Protein AF-H1VED2-F1 (afdb_monomer)

Solvent-accessible surface area (backbone atoms only — not comparable to full-atom values): 12898 Å² total; per-residue (Å²): 128,73,77,64,91,60,70,94,58,54,71,74,55,50,49,36,40,40,37,34,39,69,54,84,55,75,73,36,66,71,82,55,69,69,58,51,49,54,50,57,73,45,39,66,56,35,43,47,77,72,23,60,68,44,76,41,71,51,69,56,74,54,68,11,40,43,42,44,34,52,49,60,45,92,84,45,52,86,64,75,45,48,34,66,54,51,62,39,75,73,43,82,48,78,43,80,73,56,75,33,29,23,40,39,38,42,37,24,51,28,17,32,49,92,86,58,67,52,13,47,30,19,41,41,36,35,30,45,40,70,33,89,77,72,49,84,87,39,68,82,60,64,64,42,42,32,44,39,37,30,13,61,27,54,78,92,44,48,40,53,43,88,76,45,76,78,49,73,66,55,52,49,53,52,53,51,48,54,49,44,68,74,75,48,84,86,80,74,85,78,88,72,92,65,91,57,57,62,66,73,89,63,76,86,70,74,83,81,78,83,86,86,83,89,84,84,88,135

Structure (mmCIF, N/CA/C/O backbone):
data_AF-H1VED2-F1
#
_entry.id   AF-H1VED2-F1
#
loop_
_atom_site.group_PDB
_atom_site.id
_atom_site.type_symbol
_atom_site.label_atom_id
_atom_site.label_alt_id
_atom_site.label_comp_id
_atom_site.label_asym_id
_atom_site.label_entity_id
_atom_site.label_seq_id
_atom_site.pdbx_PDB_ins_code
_atom_site.Cartn_x
_atom_site.Cartn_y
_atom_site.Cartn_z
_atom_site.occupancy
_atom_site.B_iso_or_equiv
_atom_site.auth_seq_id
_atom_site.auth_comp_id
_atom_site.auth_asym_id
_atom_site.auth_atom_id
_atom_site.pdbx_PDB_model_num
ATOM 1 N N . MET A 1 1 ? 1.933 -3.136 -27.650 1.00 40.78 1 MET A N 1
ATOM 2 C CA . MET A 1 1 ? 2.027 -2.409 -26.36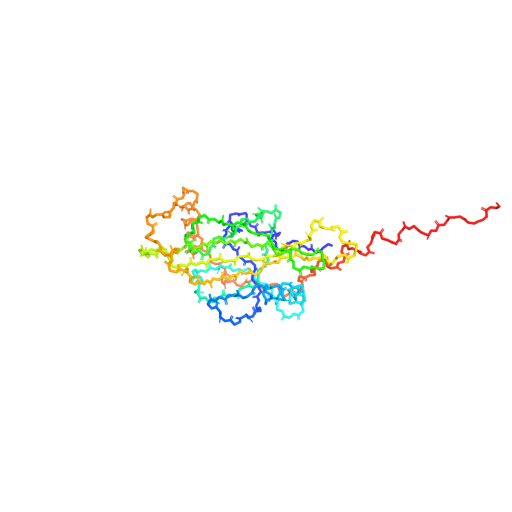4 1.00 40.78 1 MET A CA 1
ATOM 3 C C . MET A 1 1 ? 1.669 -3.413 -25.282 1.00 40.78 1 MET A C 1
ATOM 5 O O . MET A 1 1 ? 0.832 -4.256 -25.572 1.00 40.78 1 MET A O 1
ATOM 9 N N . ALA A 1 2 ? 2.351 -3.436 -24.134 1.00 56.34 2 ALA A N 1
ATOM 10 C CA . ALA A 1 2 ? 1.895 -4.292 -23.037 1.00 56.34 2 ALA A CA 1
ATOM 11 C C . ALA A 1 2 ? 0.526 -3.765 -22.588 1.00 56.34 2 ALA A C 1
ATOM 13 O O . ALA A 1 2 ? 0.389 -2.555 -22.408 1.00 56.34 2 ALA A O 1
ATOM 14 N N . GLN A 1 3 ? -0.473 -4.642 -22.539 1.00 69.62 3 GLN A N 1
ATOM 15 C CA . GLN A 1 3 ? -1.825 -4.302 -22.102 1.00 69.62 3 GLN A CA 1
ATOM 16 C C . GLN A 1 3 ? -1.782 -3.918 -20.619 1.00 69.62 3 GLN A C 1
ATOM 18 O O . GLN A 1 3 ? -1.007 -4.514 -19.864 1.00 69.62 3 GLN A O 1
ATOM 23 N N . ASP A 1 4 ? -2.542 -2.899 -20.221 1.00 80.50 4 ASP A N 1
ATOM 24 C CA . ASP A 1 4 ? -2.611 -2.500 -18.819 1.00 80.50 4 ASP A CA 1
ATOM 25 C C . ASP A 1 4 ? -3.361 -3.614 -18.063 1.00 80.50 4 ASP A C 1
ATOM 27 O O . ASP A 1 4 ? -4.464 -3.980 -18.469 1.00 80.50 4 ASP A O 1
ATOM 31 N N . PRO A 1 5 ? -2.794 -4.213 -16.998 1.00 82.94 5 PRO A N 1
ATOM 32 C CA . PRO A 1 5 ? -3.447 -5.308 -16.278 1.00 82.94 5 PRO A CA 1
ATOM 33 C C . PRO A 1 5 ? -4.813 -4.964 -15.670 1.00 82.94 5 PRO A C 1
ATOM 35 O O . PRO A 1 5 ? -5.532 -5.874 -15.256 1.00 82.94 5 PRO A O 1
ATOM 38 N N . SER A 1 6 ? -5.145 -3.674 -15.563 1.00 86.25 6 SER A N 1
ATOM 39 C CA . SER A 1 6 ? -6.450 -3.192 -15.110 1.00 86.25 6 SER A CA 1
ATOM 40 C C . SER A 1 6 ? -7.464 -2.997 -16.242 1.00 86.25 6 SER A C 1
ATOM 42 O O . SER A 1 6 ? -8.626 -2.685 -15.965 1.00 86.25 6 SER A O 1
ATOM 44 N N . ASP A 1 7 ? -7.061 -3.181 -17.504 1.00 85.31 7 ASP A N 1
ATOM 45 C CA . ASP A 1 7 ? -7.963 -3.126 -18.654 1.00 85.31 7 ASP A CA 1
ATOM 46 C C . ASP A 1 7 ? -9.050 -4.203 -18.507 1.00 85.31 7 ASP A C 1
ATOM 48 O O . ASP A 1 7 ? -8.762 -5.389 -18.354 1.00 85.31 7 ASP A O 1
ATOM 52 N N . GLY A 1 8 ? -10.318 -3.789 -18.561 1.00 81.62 8 GLY A N 1
ATOM 53 C CA . GLY A 1 8 ? -11.470 -4.686 -18.413 1.00 81.62 8 GLY A CA 1
ATOM 54 C C . GLY A 1 8 ? -11.927 -4.934 -16.972 1.00 81.62 8 GLY A C 1
ATOM 55 O O . GLY A 1 8 ? -12.905 -5.650 -16.776 1.00 81.62 8 GLY A O 1
ATOM 56 N N . ILE A 1 9 ? -11.275 -4.330 -15.972 1.00 84.56 9 ILE A N 1
ATOM 57 C CA . ILE A 1 9 ? -11.746 -4.363 -14.582 1.00 84.56 9 ILE A CA 1
ATOM 58 C C . ILE A 1 9 ? -12.582 -3.120 -14.298 1.00 84.56 9 ILE A C 1
ATOM 60 O O . ILE A 1 9 ? -12.160 -1.992 -14.580 1.00 84.56 9 ILE A O 1
ATOM 64 N N . ASP A 1 10 ? -13.762 -3.330 -13.725 1.00 87.06 10 ASP A N 1
ATOM 65 C CA . ASP A 1 10 ? -14.639 -2.246 -13.300 1.00 87.06 10 ASP A CA 1
ATOM 66 C C . ASP A 1 10 ? -13.961 -1.334 -12.255 1.00 87.06 10 ASP A C 1
ATOM 68 O O . ASP A 1 10 ? -13.139 -1.782 -11.451 1.00 87.06 10 ASP A O 1
ATOM 72 N N . GLN A 1 11 ? -14.261 -0.033 -12.294 1.00 87.12 11 GLN A N 1
ATOM 73 C CA . GLN A 1 11 ? -13.638 0.946 -11.399 1.00 87.12 11 GLN A CA 1
ATOM 74 C C . GLN A 1 11 ? -13.995 0.705 -9.928 1.00 87.12 11 GLN A C 1
ATOM 76 O O . GLN A 1 11 ? -13.130 0.871 -9.069 1.00 87.12 11 GLN A O 1
ATOM 81 N N . GLU A 1 12 ? -15.231 0.304 -9.638 1.00 87.50 12 GLU A N 1
ATOM 82 C CA . GLU A 1 12 ? -15.675 -0.025 -8.286 1.00 87.50 12 GLU A CA 1
ATOM 83 C C . GLU A 1 12 ? -14.886 -1.227 -7.768 1.00 87.50 12 GLU A C 1
ATOM 85 O O . GLU A 1 12 ? -14.286 -1.170 -6.697 1.00 87.50 12 GLU A O 1
ATOM 90 N N . LEU A 1 13 ? -14.749 -2.271 -8.590 1.00 88.25 13 LEU A N 1
ATOM 91 C CA . LEU A 1 13 ? -13.965 -3.453 -8.242 1.00 88.25 13 LEU A CA 1
ATOM 92 C C . LEU A 1 13 ? -12.480 -3.128 -8.000 1.00 88.25 13 LEU A C 1
ATOM 94 O O . LEU A 1 13 ? -11.880 -3.674 -7.071 1.00 88.25 13 LEU A O 1
ATOM 98 N N . LEU A 1 14 ? -11.885 -2.222 -8.783 1.00 90.75 14 LEU A N 1
ATOM 99 C CA . LEU A 1 14 ? -10.493 -1.792 -8.595 1.00 90.75 14 LEU A CA 1
ATOM 100 C C . LEU A 1 14 ? -10.234 -1.098 -7.257 1.00 90.75 14 LEU A C 1
ATOM 102 O O . LEU A 1 14 ? -9.110 -1.160 -6.764 1.00 90.75 14 LEU A O 1
ATOM 106 N N . ASN A 1 15 ? -11.242 -0.479 -6.642 1.00 93.00 15 ASN A N 1
ATOM 107 C CA . ASN A 1 15 ? -11.098 0.100 -5.304 1.00 93.00 15 ASN A CA 1
ATOM 108 C C . ASN A 1 15 ? -10.994 -0.973 -4.206 1.00 93.00 15 ASN A C 1
ATOM 110 O O . ASN A 1 15 ? -10.716 -0.650 -3.049 1.00 93.00 15 ASN A O 1
ATOM 114 N N . HIS A 1 16 ? -11.189 -2.251 -4.542 1.00 92.88 16 HIS A N 1
ATOM 115 C CA . HIS A 1 16 ? -11.166 -3.359 -3.587 1.00 92.88 16 HIS A CA 1
ATOM 116 C C . HIS A 1 16 ? -10.209 -4.493 -3.978 1.00 92.88 16 HIS A C 1
ATOM 118 O O . HIS A 1 16 ? -9.716 -5.192 -3.093 1.00 92.88 16 HIS A O 1
ATOM 124 N N . ALA A 1 17 ? -9.922 -4.676 -5.268 1.00 91.75 17 ALA A N 1
ATOM 125 C CA . ALA A 1 17 ? -9.039 -5.718 -5.774 1.00 91.75 17 ALA A CA 1
ATOM 126 C C . ALA A 1 17 ? -7.573 -5.261 -5.854 1.00 91.75 17 ALA A C 1
ATOM 128 O O . ALA A 1 17 ? -7.260 -4.120 -6.182 1.00 91.75 17 ALA A O 1
ATOM 129 N N . HIS A 1 18 ? -6.665 -6.200 -5.609 1.00 93.06 18 HIS A N 1
ATOM 130 C CA . HIS A 1 18 ? -5.219 -6.000 -5.608 1.00 93.06 18 HIS A CA 1
ATOM 131 C C . HIS A 1 18 ? -4.574 -6.942 -6.613 1.00 93.06 18 HIS A C 1
ATOM 133 O O . HIS A 1 18 ? -4.883 -8.131 -6.609 1.00 93.06 18 HIS A O 1
ATOM 139 N N . LEU A 1 19 ? -3.651 -6.444 -7.435 1.00 93.75 19 LEU A N 1
ATOM 140 C CA . LEU A 1 19 ? -2.832 -7.288 -8.302 1.00 93.75 19 LEU A CA 1
ATOM 141 C C . LEU A 1 19 ? -1.542 -7.654 -7.564 1.00 93.75 19 LEU A C 1
ATOM 143 O O . LEU A 1 19 ? -0.655 -6.813 -7.405 1.00 93.75 19 LEU A O 1
ATOM 147 N N . ILE A 1 20 ? -1.440 -8.898 -7.097 1.00 94.06 20 ILE A N 1
ATOM 148 C CA . ILE A 1 20 ? -0.379 -9.357 -6.188 1.00 94.06 20 ILE A CA 1
ATOM 149 C C . ILE A 1 20 ? 0.479 -10.419 -6.864 1.00 94.06 20 ILE A C 1
ATOM 151 O O . ILE A 1 20 ? -0.033 -11.297 -7.554 1.00 94.06 20 ILE A O 1
ATOM 155 N N . SER A 1 21 ? 1.792 -10.349 -6.655 1.00 94.12 21 SER A N 1
ATOM 156 C CA . SER A 1 21 ? 2.729 -11.381 -7.087 1.00 94.12 21 SER A CA 1
ATOM 157 C C . SER A 1 21 ? 2.622 -12.637 -6.221 1.00 94.12 21 SER A C 1
ATOM 159 O O . SER A 1 21 ? 2.550 -12.554 -4.999 1.00 94.12 21 SER A O 1
ATOM 161 N N . ALA A 1 22 ? 2.758 -13.812 -6.833 1.00 91.12 22 ALA A N 1
ATOM 162 C CA . ALA A 1 22 ? 2.970 -15.074 -6.124 1.00 91.12 22 ALA A CA 1
ATOM 163 C C . ALA A 1 22 ? 4.346 -15.165 -5.423 1.00 91.12 22 ALA A C 1
ATOM 165 O O . ALA A 1 22 ? 4.659 -16.181 -4.806 1.00 91.12 22 ALA A O 1
ATOM 166 N N . ASN A 1 23 ? 5.204 -14.143 -5.537 1.00 93.00 23 ASN A N 1
ATOM 167 C CA . ASN A 1 23 ? 6.492 -14.119 -4.858 1.00 93.00 23 ASN A CA 1
ATOM 168 C C . ASN A 1 23 ? 6.299 -13.969 -3.347 1.00 93.00 23 ASN A C 1
ATOM 170 O O . ASN A 1 23 ? 5.806 -12.946 -2.875 1.00 93.00 23 ASN A O 1
ATOM 174 N N . HIS A 1 24 ? 6.777 -14.954 -2.594 1.00 91.38 24 HIS A N 1
ATOM 175 C CA . HIS A 1 24 ? 6.731 -14.929 -1.140 1.00 91.38 24 HIS A CA 1
ATOM 176 C C . HIS A 1 24 ? 7.952 -14.213 -0.562 1.00 91.38 24 HIS A C 1
ATOM 178 O O . HIS A 1 24 ? 9.098 -14.594 -0.807 1.00 91.38 24 HIS A O 1
ATOM 184 N N . TYR A 1 25 ? 7.690 -13.185 0.235 1.00 95.50 25 TYR A N 1
ATOM 185 C CA . TYR A 1 25 ? 8.667 -12.587 1.137 1.00 95.50 25 TYR A CA 1
ATOM 186 C C . TYR A 1 25 ? 8.482 -13.194 2.529 1.00 95.50 25 TYR A C 1
ATOM 188 O O . TYR A 1 25 ? 7.378 -13.602 2.885 1.00 95.50 25 TYR A O 1
ATOM 196 N N . ALA A 1 26 ? 9.564 -13.291 3.301 1.00 95.25 26 ALA A N 1
ATOM 197 C CA . ALA A 1 26 ? 9.474 -13.752 4.681 1.00 95.25 26 ALA A CA 1
ATOM 198 C C . ALA A 1 26 ? 8.694 -12.740 5.533 1.00 95.25 26 ALA A C 1
ATOM 200 O O . ALA A 1 26 ? 8.838 -11.533 5.328 1.00 95.25 26 ALA A O 1
ATOM 201 N N . ASP A 1 27 ? 7.922 -13.234 6.502 1.00 96.25 27 ASP A N 1
ATOM 202 C CA . ASP A 1 27 ? 7.207 -12.375 7.442 1.00 96.25 27 ASP A CA 1
ATOM 203 C C . ASP A 1 27 ? 8.215 -11.590 8.300 1.00 96.25 27 ASP A C 1
ATOM 205 O O . ASP A 1 27 ? 9.135 -12.153 8.901 1.00 96.25 27 ASP A O 1
ATOM 209 N N . GLN A 1 28 ? 8.056 -10.269 8.350 1.00 96.31 28 GLN A N 1
ATOM 210 C CA . GLN A 1 28 ? 8.943 -9.353 9.060 1.00 96.31 28 GLN A CA 1
ATOM 211 C C . GLN A 1 28 ? 8.132 -8.312 9.826 1.00 96.31 28 GLN A C 1
ATOM 213 O O . GLN A 1 28 ? 7.450 -7.487 9.226 1.00 96.31 28 GLN A O 1
ATOM 218 N N . ALA A 1 29 ? 8.249 -8.274 11.157 1.00 94.50 29 ALA A N 1
ATOM 219 C CA . ALA A 1 29 ? 7.561 -7.260 11.967 1.00 94.50 29 ALA A CA 1
ATOM 220 C C . ALA A 1 29 ? 7.950 -5.826 11.555 1.00 94.50 29 ALA A C 1
ATOM 222 O O . ALA A 1 29 ? 7.125 -4.915 11.553 1.00 94.50 29 ALA A O 1
ATOM 223 N N . ARG A 1 30 ? 9.213 -5.626 11.165 1.00 94.19 30 ARG A N 1
ATOM 224 C CA . ARG A 1 30 ? 9.732 -4.368 10.623 1.00 94.19 30 ARG A CA 1
ATOM 225 C C . ARG A 1 30 ? 10.604 -4.661 9.410 1.00 94.19 30 ARG A C 1
ATOM 227 O O . ARG A 1 30 ? 11.389 -5.605 9.440 1.00 94.19 30 ARG A O 1
ATOM 234 N N . VAL A 1 31 ? 10.480 -3.830 8.381 1.00 95.88 31 VAL A N 1
ATOM 235 C CA . VAL A 1 31 ? 11.279 -3.918 7.153 1.00 95.88 31 VAL A CA 1
ATOM 236 C C . VAL A 1 31 ? 12.369 -2.848 7.145 1.00 95.88 31 VAL A C 1
ATOM 238 O O . VAL A 1 31 ? 12.144 -1.721 7.587 1.00 95.88 31 VAL A O 1
ATOM 241 N N . ASP A 1 32 ? 13.546 -3.198 6.630 1.00 95.69 32 ASP A N 1
ATOM 242 C CA . ASP A 1 32 ? 14.650 -2.258 6.415 1.00 95.69 32 ASP A CA 1
ATOM 243 C C . ASP A 1 32 ? 14.547 -1.590 5.033 1.00 95.69 32 ASP A C 1
ATOM 245 O O . ASP A 1 32 ? 14.265 -2.247 4.028 1.00 95.69 32 ASP A O 1
ATOM 249 N N . LEU A 1 33 ? 14.815 -0.283 4.954 1.00 95.44 33 LEU A N 1
ATOM 250 C CA . LEU A 1 33 ? 14.654 0.477 3.709 1.00 95.44 33 LEU A CA 1
ATOM 251 C C . LEU A 1 33 ? 15.647 0.054 2.618 1.00 95.44 33 LEU A C 1
ATOM 253 O O . LEU A 1 33 ? 15.294 0.061 1.435 1.00 95.44 33 LEU A O 1
ATOM 257 N N . ASN A 1 34 ? 16.863 -0.369 2.981 1.00 95.06 34 ASN A N 1
ATOM 258 C CA . ASN A 1 34 ? 17.825 -0.871 1.999 1.00 95.06 34 ASN A CA 1
ATOM 259 C C . ASN A 1 34 ? 17.378 -2.231 1.455 1.00 95.06 34 ASN A C 1
ATOM 261 O O . ASN A 1 34 ? 17.511 -2.495 0.259 1.00 95.06 34 ASN A O 1
ATOM 265 N N . GLN A 1 35 ? 16.820 -3.091 2.312 1.00 96.38 35 GLN A N 1
ATOM 266 C CA . GLN A 1 35 ? 16.230 -4.363 1.895 1.00 96.38 35 GLN A CA 1
ATOM 267 C C . GLN A 1 35 ? 15.045 -4.151 0.943 1.00 96.38 35 GLN A C 1
ATOM 269 O O . GLN A 1 35 ? 15.020 -4.741 -0.139 1.00 96.38 35 GLN A O 1
ATOM 274 N N . VAL A 1 36 ? 14.119 -3.258 1.294 1.00 96.88 36 VAL A N 1
ATOM 275 C CA . VAL A 1 36 ? 12.978 -2.896 0.440 1.00 96.88 36 VAL A CA 1
ATOM 276 C C . VAL A 1 36 ? 13.440 -2.337 -0.906 1.00 96.88 36 VAL A C 1
ATOM 278 O O . VAL A 1 36 ? 12.930 -2.739 -1.952 1.00 96.88 36 VAL A O 1
ATOM 281 N N . THR A 1 37 ? 14.455 -1.472 -0.905 1.00 95.75 37 THR A N 1
ATOM 282 C CA . THR A 1 37 ? 15.046 -0.925 -2.135 1.00 95.75 37 THR A CA 1
ATOM 283 C C . THR A 1 37 ? 15.593 -2.038 -3.030 1.00 95.75 37 THR A C 1
ATOM 285 O O . THR A 1 37 ? 15.316 -2.059 -4.229 1.00 95.75 37 THR A O 1
ATOM 288 N N . LYS A 1 38 ? 16.308 -3.021 -2.464 1.00 95.00 38 LYS A N 1
ATOM 289 C CA . LYS A 1 38 ? 16.805 -4.189 -3.214 1.00 95.00 38 LYS A CA 1
ATOM 290 C C . LYS A 1 38 ? 15.663 -5.017 -3.808 1.00 95.00 38 LYS A C 1
ATOM 292 O O . LYS A 1 38 ? 15.761 -5.440 -4.959 1.00 95.00 38 LYS A O 1
ATOM 297 N N . TRP A 1 39 ? 14.582 -5.233 -3.058 1.00 96.31 39 TRP A N 1
ATOM 298 C CA . TRP A 1 39 ? 13.406 -5.943 -3.565 1.00 96.31 39 TRP A CA 1
ATOM 299 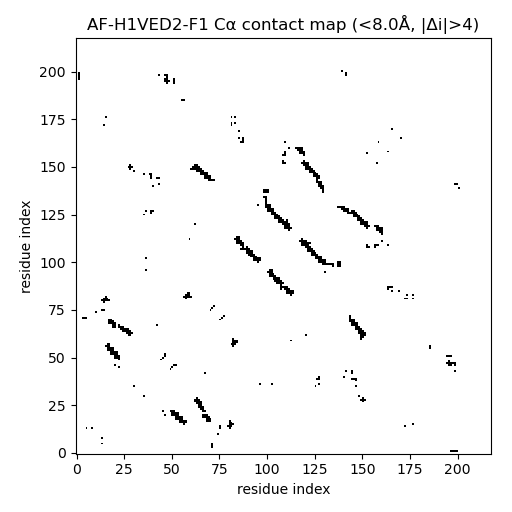C C . TRP A 1 39 ? 12.738 -5.207 -4.721 1.00 96.31 39 TRP A C 1
ATOM 301 O O . TRP A 1 39 ? 12.439 -5.839 -5.731 1.00 96.31 39 TRP A O 1
ATOM 311 N N . LEU A 1 40 ? 12.571 -3.887 -4.622 1.00 95.75 40 LEU A N 1
ATOM 312 C CA . LEU A 1 40 ? 11.994 -3.070 -5.692 1.00 95.75 40 LEU A CA 1
ATOM 313 C C . LEU A 1 40 ? 12.882 -3.028 -6.941 1.00 95.75 40 LEU A C 1
ATOM 315 O O . LEU A 1 40 ? 12.369 -3.124 -8.052 1.00 95.75 40 LEU A O 1
ATOM 319 N N . MET A 1 41 ? 14.207 -2.970 -6.784 1.00 93.12 41 MET A N 1
ATOM 320 C CA . MET A 1 41 ? 15.140 -3.069 -7.916 1.00 93.12 41 MET A CA 1
ATOM 321 C C . MET A 1 41 ? 15.036 -4.422 -8.638 1.00 93.12 41 MET A C 1
ATOM 323 O O . MET A 1 41 ? 15.174 -4.487 -9.858 1.00 93.12 41 MET A O 1
ATOM 327 N N . ALA A 1 42 ? 14.765 -5.503 -7.901 1.00 93.38 42 ALA A N 1
ATOM 328 C CA . ALA A 1 42 ? 14.565 -6.839 -8.462 1.00 93.38 42 ALA A CA 1
ATOM 329 C C . ALA A 1 42 ? 13.129 -7.092 -8.963 1.00 93.38 42 ALA A C 1
ATOM 331 O O . ALA A 1 42 ? 12.906 -8.039 -9.720 1.00 93.38 42 ALA A O 1
ATOM 332 N N . ALA A 1 43 ? 12.154 -6.269 -8.567 1.00 93.06 43 ALA A N 1
ATOM 333 C CA . ALA A 1 43 ? 10.734 -6.505 -8.813 1.00 93.06 43 ALA A CA 1
ATOM 334 C C . ALA A 1 43 ? 10.358 -6.639 -10.303 1.00 93.06 43 ALA A C 1
ATOM 336 O O . ALA A 1 43 ? 9.598 -7.557 -10.618 1.00 93.06 43 ALA A O 1
ATOM 337 N N . PRO A 1 44 ? 10.909 -5.847 -11.251 1.00 90.75 44 PRO A N 1
ATOM 338 C CA . PRO A 1 44 ? 10.635 -6.047 -12.676 1.00 90.75 44 PRO A CA 1
ATOM 339 C C . PRO A 1 44 ? 11.035 -7.441 -13.172 1.00 90.75 44 PRO A C 1
ATOM 341 O O . PRO A 1 44 ? 10.316 -8.060 -13.955 1.00 90.75 44 PRO A O 1
ATOM 344 N N . GLN A 1 45 ? 12.165 -7.958 -12.683 1.00 89.50 45 GLN A N 1
ATOM 345 C CA . GLN A 1 45 ? 12.639 -9.300 -13.013 1.00 89.50 45 GLN A CA 1
ATOM 346 C C . GLN A 1 45 ? 11.749 -10.372 -12.374 1.00 89.50 45 GLN A C 1
ATOM 348 O O . GLN A 1 45 ? 11.456 -11.387 -13.005 1.00 89.50 45 GLN A O 1
ATOM 353 N N . VAL A 1 46 ? 11.288 -10.140 -11.139 1.00 89.25 46 VAL A N 1
ATOM 354 C CA . VAL A 1 46 ? 10.341 -11.035 -10.458 1.00 89.25 46 VAL A CA 1
ATOM 355 C C . VAL A 1 46 ? 9.035 -11.136 -11.245 1.00 89.25 46 VAL A C 1
ATOM 357 O O . VAL A 1 46 ? 8.595 -12.247 -11.535 1.00 89.25 46 VAL A O 1
ATOM 360 N N . ALA A 1 47 ? 8.470 -9.995 -11.643 1.00 87.75 47 ALA A N 1
ATOM 361 C CA . ALA A 1 47 ? 7.206 -9.909 -12.370 1.00 87.75 47 ALA A CA 1
ATOM 362 C C . ALA A 1 47 ? 7.242 -10.553 -13.754 1.00 87.75 47 ALA A C 1
ATOM 364 O O . ALA A 1 47 ? 6.228 -11.058 -14.238 1.00 87.75 47 ALA A O 1
ATOM 365 N N . LYS A 1 48 ? 8.407 -10.518 -14.398 1.00 83.44 48 LYS A N 1
ATOM 366 C CA . LYS A 1 48 ? 8.583 -11.064 -15.735 1.00 83.44 48 LYS A CA 1
ATOM 367 C C . LYS A 1 48 ? 8.834 -12.572 -15.713 1.00 83.44 48 LYS A C 1
ATOM 369 O O . LYS A 1 48 ? 8.206 -13.293 -16.483 1.00 83.44 48 LYS A O 1
ATOM 374 N N . ASP A 1 49 ? 9.741 -13.024 -14.845 1.00 84.75 49 ASP A N 1
ATOM 375 C CA . ASP A 1 49 ? 10.380 -14.334 -15.009 1.00 84.75 49 ASP A CA 1
ATOM 376 C C . ASP A 1 49 ? 10.283 -15.250 -13.770 1.00 84.75 49 ASP A C 1
ATOM 378 O O . ASP A 1 49 ? 10.528 -16.446 -13.904 1.00 84.75 49 ASP A O 1
ATOM 382 N N . LYS A 1 50 ? 9.946 -14.745 -12.568 1.00 87.50 50 LYS A N 1
ATOM 383 C CA . LYS A 1 50 ? 9.933 -15.580 -11.341 1.00 87.50 50 LYS A CA 1
ATOM 384 C C . LYS A 1 50 ? 8.549 -15.903 -10.807 1.00 87.50 50 LYS A C 1
ATOM 386 O O . LYS A 1 50 ? 8.320 -17.037 -10.402 1.00 87.50 50 LYS A O 1
ATOM 391 N N . ALA A 1 51 ? 7.665 -14.915 -10.731 1.00 85.81 51 ALA A N 1
ATOM 392 C CA . ALA A 1 51 ? 6.396 -15.078 -10.042 1.00 85.81 51 ALA A CA 1
ATOM 393 C C . ALA A 1 51 ? 5.275 -14.332 -10.771 1.00 85.81 51 ALA A C 1
ATOM 395 O O . ALA A 1 51 ? 5.369 -13.111 -10.941 1.00 85.81 51 ALA A O 1
ATOM 396 N N . PRO A 1 52 ? 4.206 -15.039 -11.181 1.00 88.88 52 PRO A N 1
ATOM 397 C CA . PRO A 1 52 ? 3.068 -14.405 -11.826 1.00 88.88 52 PRO A CA 1
ATOM 398 C C . PRO A 1 52 ? 2.340 -13.474 -10.857 1.00 88.88 52 PRO A C 1
ATOM 400 O O . PRO A 1 52 ? 2.436 -13.621 -9.638 1.00 88.88 52 PRO A O 1
ATOM 403 N N . PHE A 1 53 ? 1.583 -12.540 -11.422 1.00 89.19 53 PHE A N 1
ATOM 404 C CA . PHE A 1 53 ? 0.644 -11.716 -10.678 1.00 89.19 53 PHE A CA 1
ATOM 405 C C . PHE A 1 53 ? -0.775 -12.224 -10.892 1.00 89.19 53 PHE A C 1
ATOM 407 O O . PHE A 1 53 ? -1.122 -12.675 -11.984 1.00 89.19 53 PHE A O 1
ATOM 414 N N . PHE A 1 54 ? -1.597 -12.120 -9.860 1.00 86.94 54 PHE A N 1
ATOM 415 C CA . PHE A 1 54 ? -3.016 -12.426 -9.922 1.00 86.94 54 PHE A CA 1
ATOM 416 C C . PHE A 1 54 ? -3.791 -11.385 -9.123 1.00 86.94 54 PHE A C 1
ATOM 418 O O . PHE A 1 54 ? -3.325 -10.867 -8.107 1.00 86.94 54 PHE A O 1
ATOM 425 N N . TRP A 1 55 ? -4.965 -11.039 -9.629 1.00 87.94 55 TRP A N 1
ATOM 426 C CA . TRP A 1 55 ? -5.900 -10.202 -8.900 1.00 87.94 55 TRP A CA 1
ATOM 427 C C . TRP A 1 55 ? -6.431 -10.990 -7.693 1.00 87.94 55 TRP A C 1
ATOM 429 O O . TRP A 1 55 ? -6.528 -12.213 -7.750 1.00 87.94 55 TRP A O 1
ATOM 439 N N . THR A 1 56 ? -6.696 -10.328 -6.572 1.00 89.00 56 THR A N 1
ATOM 440 C CA . THR A 1 56 ? -7.297 -10.931 -5.373 1.00 89.00 56 THR A CA 1
ATOM 441 C C . THR A 1 56 ? -7.786 -9.841 -4.421 1.00 89.00 56 THR A C 1
ATOM 443 O O . THR A 1 56 ? -7.393 -8.681 -4.535 1.00 89.00 56 THR A O 1
ATOM 446 N N . TYR A 1 57 ? -8.598 -10.208 -3.433 1.00 89.94 57 TYR A N 1
ATOM 447 C CA . TYR A 1 57 ? -8.838 -9.361 -2.268 1.00 89.94 57 TYR A CA 1
ATOM 448 C C . TYR A 1 57 ? -7.759 -9.621 -1.216 1.00 89.94 57 TYR A C 1
ATOM 450 O O . TYR A 1 57 ? -7.527 -10.769 -0.835 1.00 89.94 57 TYR A O 1
ATOM 458 N N . LEU A 1 58 ? -7.119 -8.561 -0.724 1.00 93.38 58 LEU A N 1
ATOM 459 C CA . LEU A 1 58 ? -6.448 -8.609 0.575 1.00 93.38 58 LEU A CA 1
ATOM 460 C C . LEU A 1 58 ? -7.514 -8.503 1.643 1.00 93.38 58 LEU A C 1
ATOM 462 O O . LEU A 1 58 ? -8.308 -7.573 1.562 1.00 93.38 58 LEU A O 1
ATOM 466 N N . ASP A 1 59 ? -7.552 -9.426 2.598 1.00 93.00 59 ASP A N 1
ATOM 467 C CA . ASP A 1 59 ? -8.498 -9.393 3.710 1.00 93.00 59 ASP A CA 1
ATOM 468 C C . ASP A 1 59 ? -7.761 -9.423 5.041 1.00 93.00 59 ASP A C 1
ATOM 470 O O . ASP A 1 59 ? -7.270 -10.470 5.455 1.00 93.00 59 ASP A O 1
ATOM 474 N N . ARG A 1 60 ? -7.683 -8.250 5.673 1.00 94.75 60 ARG A N 1
ATOM 475 C CA . ARG A 1 60 ? -7.069 -8.002 6.981 1.00 94.75 60 ARG A CA 1
ATOM 476 C C . ARG A 1 60 ? -5.719 -8.720 7.115 1.00 94.75 60 ARG A C 1
ATOM 478 O O . ARG A 1 60 ? -5.598 -9.641 7.929 1.00 94.75 60 ARG A O 1
ATOM 485 N N . PRO A 1 61 ? -4.724 -8.359 6.279 1.00 96.38 61 PRO A N 1
ATOM 486 C CA . PRO A 1 61 ? -3.419 -9.006 6.304 1.00 96.38 61 PRO A CA 1
ATOM 487 C C . PRO A 1 61 ? -2.802 -8.960 7.701 1.00 96.38 61 PRO A C 1
ATOM 489 O O . PRO A 1 61 ? -2.973 -7.993 8.442 1.00 96.38 61 PRO A O 1
ATOM 492 N N . ARG A 1 62 ? -2.085 -10.023 8.063 1.00 95.94 62 ARG A N 1
ATOM 493 C CA . ARG A 1 62 ? -1.451 -10.130 9.380 1.00 95.94 62 ARG A CA 1
ATOM 494 C C . ARG A 1 62 ? -0.207 -9.256 9.437 1.00 95.94 62 ARG A C 1
ATOM 496 O O . ARG A 1 62 ? 0.531 -9.145 8.455 1.00 95.94 62 ARG A O 1
ATOM 503 N N . ASP A 1 63 ? 0.076 -8.739 10.623 1.00 97.69 63 ASP A N 1
ATOM 504 C CA . ASP A 1 63 ? 1.350 -8.092 10.905 1.00 97.69 63 ASP A CA 1
ATOM 505 C C . ASP A 1 63 ? 2.512 -9.032 10.566 1.00 97.69 63 ASP A C 1
ATOM 507 O O . ASP A 1 63 ? 2.517 -10.212 10.918 1.00 97.69 63 ASP A O 1
ATOM 511 N N . GLY A 1 64 ? 3.503 -8.495 9.867 1.00 97.69 64 GLY A N 1
ATOM 512 C CA . GLY A 1 64 ? 4.619 -9.242 9.310 1.00 97.69 64 GLY A CA 1
ATOM 513 C C . GLY A 1 64 ? 4.555 -9.393 7.793 1.00 97.69 64 GLY A C 1
ATOM 514 O O . GLY A 1 64 ? 5.603 -9.500 7.161 1.00 97.69 64 GLY A O 1
ATOM 515 N N . GLN A 1 65 ? 3.361 -9.384 7.196 1.00 97.81 65 GLN A N 1
ATOM 516 C CA . GLN A 1 65 ? 3.206 -9.741 5.788 1.00 97.81 65 GLN A CA 1
ATOM 517 C C . GLN A 1 65 ? 3.769 -8.675 4.847 1.00 97.81 65 GLN A C 1
ATOM 519 O O . GLN A 1 65 ? 3.548 -7.472 5.012 1.00 97.81 65 GLN A O 1
ATOM 524 N N . VAL A 1 66 ? 4.479 -9.143 3.819 1.00 98.31 66 VAL A N 1
ATOM 525 C CA . VAL A 1 66 ? 5.071 -8.314 2.767 1.00 98.31 66 VAL A CA 1
ATOM 526 C C . VAL A 1 66 ? 4.615 -8.827 1.406 1.00 98.31 66 VAL A C 1
ATOM 528 O O . VAL A 1 66 ? 4.796 -9.998 1.073 1.00 98.31 66 VAL A O 1
ATOM 531 N N . TYR A 1 67 ? 4.067 -7.927 0.597 1.00 97.81 67 TYR A N 1
ATOM 532 C CA . TYR A 1 67 ? 3.572 -8.216 -0.742 1.00 97.81 67 TYR A CA 1
ATOM 533 C C . TYR A 1 67 ? 4.304 -7.387 -1.785 1.00 97.81 67 TYR A C 1
ATOM 535 O O . TYR A 1 67 ? 4.557 -6.200 -1.582 1.00 97.81 67 TYR A O 1
ATOM 543 N N . LEU A 1 68 ? 4.577 -7.999 -2.935 1.00 97.75 68 LEU A N 1
ATOM 544 C CA . LEU A 1 68 ? 4.852 -7.262 -4.162 1.00 97.75 68 LEU A CA 1
ATOM 545 C C . LEU A 1 68 ? 3.535 -7.089 -4.916 1.00 97.75 68 LEU A C 1
ATOM 547 O O . LEU A 1 68 ? 2.906 -8.077 -5.299 1.00 97.75 68 LEU A O 1
ATOM 551 N N . THR A 1 69 ? 3.133 -5.843 -5.139 1.00 96.81 69 THR A N 1
ATOM 552 C CA . THR A 1 69 ? 1.873 -5.492 -5.798 1.00 96.81 69 THR A CA 1
ATOM 553 C C . THR A 1 69 ? 2.119 -4.623 -7.021 1.00 96.81 69 THR A C 1
ATOM 555 O O . THR A 1 69 ? 3.108 -3.894 -7.099 1.00 96.81 69 THR A O 1
ATOM 558 N N . TRP A 1 70 ? 1.195 -4.671 -7.972 1.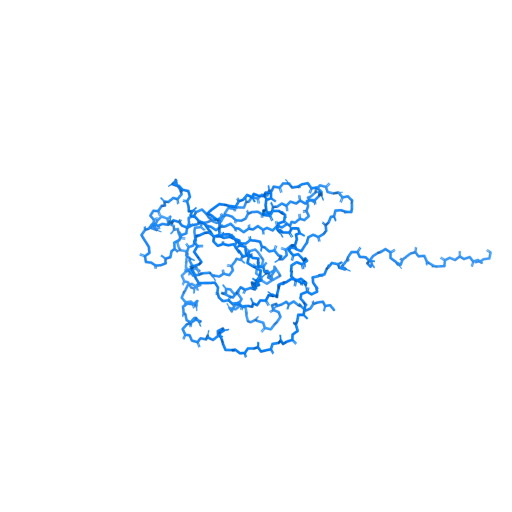00 95.25 70 TRP A N 1
ATOM 559 C CA . TRP A 1 70 ? 1.145 -3.744 -9.093 1.00 95.25 70 TRP A CA 1
ATOM 560 C C . TRP A 1 70 ? -0.104 -2.868 -8.966 1.00 95.25 70 TRP A C 1
ATOM 562 O O . TRP A 1 70 ? -1.187 -3.378 -8.684 1.00 95.25 70 TRP A O 1
ATOM 572 N N . GLN A 1 71 ? 0.042 -1.557 -9.158 1.00 93.81 71 GLN A N 1
ATOM 573 C CA . GLN A 1 71 ? -1.044 -0.592 -8.994 1.00 93.81 71 GLN A CA 1
ATOM 574 C C . GLN A 1 71 ? -1.275 0.219 -10.281 1.00 93.81 71 GLN A C 1
ATOM 576 O O . GLN A 1 71 ? -0.331 0.841 -10.779 1.00 93.81 71 GLN A O 1
ATOM 581 N N . PRO A 1 72 ? -2.522 0.309 -10.789 1.00 91.50 72 PRO A N 1
ATOM 582 C CA . PRO A 1 72 ? -2.847 1.095 -11.976 1.00 91.50 72 PRO A CA 1
ATOM 583 C C . PRO A 1 72 ? -2.858 2.595 -11.662 1.00 91.50 72 PRO A C 1
ATOM 585 O O . PRO A 1 72 ? -3.909 3.200 -11.443 1.00 91.50 72 PRO A O 1
ATOM 588 N N . LEU A 1 73 ? -1.683 3.229 -11.674 1.00 92.00 73 LEU A N 1
ATOM 589 C CA . LEU A 1 73 ? -1.532 4.646 -11.312 1.00 92.00 73 LEU A CA 1
ATOM 590 C C . LEU A 1 73 ? -2.397 5.597 -12.154 1.00 92.00 73 LEU A C 1
ATOM 592 O O . LEU A 1 73 ? -2.772 6.661 -11.677 1.00 92.00 73 LEU A O 1
ATOM 596 N N . LYS A 1 74 ? -2.742 5.228 -13.394 1.00 90.62 74 LYS A N 1
ATOM 597 C CA . LYS A 1 74 ? -3.621 6.039 -14.254 1.00 90.62 74 LYS A CA 1
ATOM 598 C C . LYS A 1 74 ? -5.068 6.091 -13.764 1.00 90.62 74 LYS A C 1
ATOM 600 O O . LYS A 1 74 ? -5.749 7.072 -14.030 1.00 90.62 74 LYS A O 1
ATOM 605 N N . ARG A 1 75 ? -5.534 5.030 -13.097 1.00 91.25 75 ARG A N 1
ATOM 606 C CA . ARG A 1 75 ? -6.929 4.878 -12.654 1.00 91.25 75 ARG A CA 1
ATOM 607 C C . ARG A 1 75 ? -7.107 5.121 -11.161 1.00 91.25 75 ARG A C 1
ATOM 609 O O . ARG A 1 75 ? -8.158 5.603 -10.759 1.00 91.25 75 ARG A O 1
ATOM 616 N N . LEU A 1 76 ? -6.097 4.785 -10.356 1.00 91.69 76 LEU A N 1
ATOM 617 C CA . LEU A 1 76 ? -6.140 4.901 -8.894 1.00 91.69 76 LEU A CA 1
ATOM 618 C C . LEU A 1 76 ? -5.156 5.934 -8.331 1.00 91.69 76 LEU A C 1
ATOM 620 O O . LEU A 1 76 ? -5.190 6.224 -7.138 1.00 91.69 76 LEU A O 1
ATOM 624 N N . GLY A 1 77 ? -4.251 6.492 -9.141 1.00 93.19 77 GLY A N 1
ATOM 625 C CA . GLY A 1 77 ? -3.174 7.332 -8.616 1.00 93.19 77 GLY A CA 1
A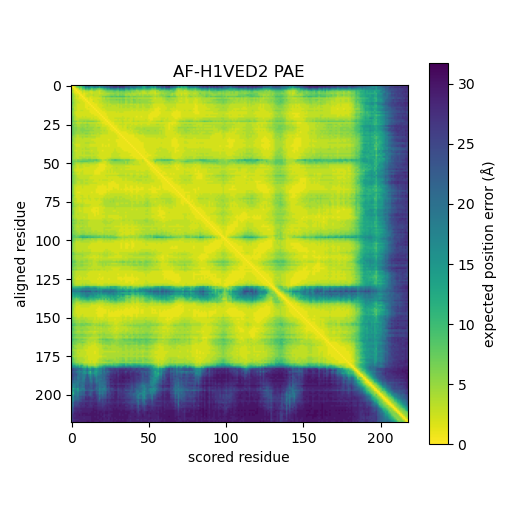TOM 626 C C . GLY A 1 77 ? -2.361 6.565 -7.574 1.00 93.19 77 GLY A C 1
ATOM 627 O O . GLY A 1 77 ? -1.988 5.416 -7.803 1.00 93.19 77 GLY A O 1
ATOM 628 N N . THR A 1 78 ? -2.122 7.183 -6.418 1.00 93.38 78 THR A N 1
ATOM 629 C CA . THR A 1 78 ? -1.518 6.541 -5.238 1.00 93.38 78 THR A CA 1
ATOM 630 C C . THR A 1 78 ? -2.553 6.007 -4.247 1.00 93.38 78 THR A C 1
ATOM 632 O O . THR A 1 78 ? -2.150 5.481 -3.210 1.00 93.38 78 THR A O 1
ATOM 635 N N . ASN A 1 79 ? -3.858 6.096 -4.537 1.00 93.56 79 ASN A N 1
ATOM 636 C CA . ASN A 1 79 ? -4.891 5.527 -3.673 1.00 93.56 79 ASN A CA 1
ATOM 637 C C . ASN A 1 79 ? -4.733 4.004 -3.612 1.00 93.56 79 ASN A C 1
ATOM 639 O O . ASN A 1 79 ? -4.518 3.365 -4.642 1.00 93.56 79 ASN A O 1
ATOM 643 N N . PHE A 1 80 ? -4.780 3.427 -2.416 1.00 95.38 80 PHE A N 1
ATOM 644 C CA . PHE A 1 80 ? -4.632 1.985 -2.246 1.00 95.38 80 PHE A CA 1
ATOM 645 C C . PHE A 1 80 ? -6.003 1.339 -2.126 1.00 95.38 80 PHE A C 1
ATOM 647 O O . PHE A 1 80 ? -6.841 1.823 -1.367 1.00 95.38 80 PHE A O 1
ATOM 654 N N . ALA A 1 81 ? -6.214 0.237 -2.842 1.00 95.25 81 ALA A N 1
ATOM 655 C CA . ALA A 1 81 ? -7.457 -0.511 -2.745 1.00 95.25 81 ALA A CA 1
ATOM 656 C C . ALA A 1 81 ? -7.700 -0.981 -1.300 1.00 95.25 81 ALA A C 1
ATOM 658 O O . ALA A 1 81 ? -6.765 -1.250 -0.541 1.00 95.25 81 ALA A O 1
ATOM 659 N N . SER A 1 82 ? -8.967 -1.084 -0.908 1.00 95.56 82 SER A N 1
ATOM 660 C CA . SER A 1 82 ? -9.334 -1.528 0.436 1.00 95.56 82 SER A CA 1
ATOM 661 C C . SER A 1 82 ? -8.777 -2.926 0.719 1.00 95.56 82 SER A C 1
ATOM 663 O O . SER A 1 82 ? -8.838 -3.822 -0.126 1.00 95.56 82 SER A O 1
ATOM 665 N N . ASP A 1 83 ? -8.264 -3.128 1.924 1.00 95.75 83 ASP A N 1
ATOM 666 C CA . ASP A 1 83 ? -7.673 -4.387 2.388 1.00 95.75 83 ASP A CA 1
ATOM 667 C C . ASP A 1 83 ? -8.415 -4.959 3.607 1.00 95.75 83 ASP A C 1
ATOM 669 O O . ASP A 1 83 ? -7.956 -5.905 4.237 1.00 95.75 83 ASP A O 1
ATOM 673 N N . GLY A 1 84 ? -9.593 -4.415 3.929 1.00 94.56 84 GLY A N 1
ATOM 674 C CA . GLY A 1 84 ? -10.439 -4.864 5.039 1.00 94.56 84 GLY A CA 1
ATOM 675 C C . GLY A 1 84 ? -10.094 -4.244 6.395 1.00 94.56 84 GLY A C 1
ATOM 676 O O . GLY A 1 84 ? -10.729 -4.588 7.390 1.00 94.56 84 GLY A O 1
ATOM 677 N N . MET A 1 85 ? -9.127 -3.328 6.440 1.00 96.75 85 MET A N 1
ATOM 678 C CA . MET A 1 85 ? -8.778 -2.558 7.633 1.00 96.75 85 MET A CA 1
ATOM 679 C C . MET A 1 85 ? -9.174 -1.091 7.462 1.00 96.75 85 MET A C 1
ATOM 681 O O . MET A 1 85 ? -9.235 -0.569 6.346 1.00 96.75 85 MET A O 1
ATOM 685 N N . ILE A 1 86 ? -9.440 -0.424 8.582 1.00 96.94 86 ILE A N 1
ATOM 686 C CA . ILE A 1 86 ? -9.668 1.016 8.636 1.00 96.94 86 ILE A CA 1
ATOM 687 C C . ILE A 1 86 ? -8.355 1.677 9.037 1.00 96.94 86 ILE A C 1
ATOM 689 O O . ILE A 1 86 ? -7.732 1.312 10.033 1.00 96.94 86 ILE A O 1
ATOM 693 N N . TRP A 1 87 ? -7.941 2.653 8.240 1.00 97.06 87 TRP A N 1
ATOM 694 C CA . TRP A 1 87 ? -6.642 3.301 8.340 1.00 97.06 87 TRP A CA 1
ATOM 695 C C . TRP A 1 87 ? -6.803 4.758 8.759 1.00 97.06 87 TRP A C 1
ATOM 697 O O . TRP A 1 87 ? -7.699 5.453 8.280 1.00 97.06 87 TRP A O 1
ATOM 707 N N . GLY A 1 88 ? -5.914 5.221 9.637 1.00 95.12 88 GLY A N 1
ATOM 708 C CA . GLY A 1 88 ? -5.729 6.642 9.893 1.00 95.12 88 GLY A CA 1
ATOM 709 C C . GLY A 1 88 ? -5.084 7.381 8.712 1.00 95.12 88 GLY A C 1
ATOM 710 O O . GLY A 1 88 ? -4.896 6.813 7.631 1.00 95.12 88 GLY A O 1
ATOM 711 N N . PRO A 1 89 ? -4.724 8.661 8.903 1.00 93.75 89 PRO A N 1
ATOM 712 C CA . PRO A 1 89 ? -4.139 9.471 7.842 1.00 93.75 89 PRO A CA 1
ATOM 713 C C . PRO A 1 89 ? -2.790 8.910 7.369 1.00 93.75 89 PRO A C 1
ATOM 715 O O . PRO A 1 89 ? -1.942 8.506 8.169 1.00 93.75 89 PRO A O 1
ATOM 718 N N . GLU A 1 90 ? -2.586 8.922 6.052 1.00 95.38 90 GLU A N 1
ATOM 719 C CA . GLU A 1 90 ? -1.343 8.485 5.417 1.00 95.38 90 GLU A CA 1
ATOM 720 C C . GLU A 1 90 ? -0.296 9.608 5.421 1.00 95.38 90 GLU A C 1
ATOM 722 O O . GLU A 1 90 ? -0.577 10.754 5.074 1.00 95.38 90 GLU A O 1
ATOM 727 N N . GLN A 1 91 ? 0.932 9.266 5.807 1.00 96.75 91 GLN A N 1
ATOM 728 C CA . GLN A 1 91 ? 2.104 10.137 5.773 1.00 96.75 91 GLN A CA 1
ATOM 729 C C . GLN A 1 91 ? 2.954 9.802 4.549 1.00 96.75 91 GLN A C 1
ATOM 731 O O . GLN A 1 91 ? 3.230 8.633 4.280 1.00 96.75 91 GLN A O 1
ATOM 736 N N . TYR A 1 92 ? 3.391 10.828 3.820 1.00 97.50 92 TYR A N 1
ATOM 737 C CA . TYR A 1 92 ? 4.280 10.673 2.672 1.00 97.50 92 TYR A CA 1
ATOM 738 C C . TYR A 1 92 ? 5.702 11.095 3.030 1.00 97.50 92 TYR A C 1
ATOM 740 O O . TYR A 1 92 ? 5.937 12.197 3.530 1.00 97.50 92 TYR A O 1
ATOM 748 N N . HIS A 1 93 ? 6.657 10.227 2.715 1.00 96.75 93 HIS A N 1
ATOM 749 C CA . HIS A 1 93 ? 8.080 10.512 2.797 1.00 96.75 93 HIS A CA 1
ATOM 750 C C . HIS A 1 93 ? 8.769 10.136 1.489 1.00 96.75 93 HIS A C 1
ATOM 752 O O . HIS A 1 93 ? 8.351 9.223 0.775 1.00 96.75 93 HIS A O 1
ATOM 758 N N . ARG A 1 94 ? 9.871 10.822 1.196 1.00 95.75 94 ARG A N 1
ATOM 759 C CA . ARG A 1 94 ? 10.718 10.534 0.045 1.00 95.75 94 ARG A CA 1
ATOM 760 C C . ARG A 1 94 ? 12.175 10.544 0.474 1.00 95.75 94 ARG A C 1
ATOM 762 O O . ARG A 1 94 ? 12.615 11.487 1.124 1.00 95.75 94 ARG A O 1
ATOM 769 N N . GLN A 1 95 ? 12.908 9.507 0.094 1.00 94.62 95 GLN A N 1
ATOM 770 C CA . GLN A 1 95 ? 14.316 9.337 0.434 1.00 94.62 95 GLN A CA 1
ATOM 771 C C . GLN A 1 95 ? 15.135 9.085 -0.833 1.00 94.62 95 GLN A C 1
ATOM 773 O O . GLN A 1 95 ? 14.746 8.272 -1.669 1.00 94.62 95 GLN A O 1
ATOM 778 N N . ASP A 1 96 ? 16.270 9.767 -0.984 1.00 92.94 96 ASP A N 1
ATOM 779 C CA . ASP A 1 96 ? 17.232 9.447 -2.043 1.00 92.94 96 ASP A CA 1
ATOM 780 C C . ASP A 1 96 ? 17.938 8.122 -1.710 1.00 92.94 96 ASP A C 1
ATOM 782 O O . ASP A 1 96 ? 18.380 7.909 -0.579 1.00 92.94 96 ASP A O 1
ATOM 786 N N . VAL A 1 97 ? 18.002 7.216 -2.686 1.00 92.25 97 VAL A N 1
ATOM 787 C CA . VAL A 1 97 ? 18.639 5.894 -2.546 1.00 92.25 97 VAL A CA 1
ATOM 788 C C . VAL A 1 97 ? 19.835 5.721 -3.490 1.00 92.25 97 VAL A C 1
ATOM 790 O O . VAL A 1 97 ? 20.335 4.612 -3.681 1.00 92.25 97 VAL A O 1
ATOM 793 N N . GLY A 1 98 ? 20.315 6.821 -4.073 1.00 87.38 98 GLY A N 1
ATOM 794 C CA . GLY A 1 98 ? 21.422 6.866 -5.015 1.00 87.38 98 GLY A CA 1
ATOM 795 C C . GLY A 1 98 ? 21.019 6.511 -6.446 1.00 87.38 98 GLY A C 1
ATOM 796 O O . GLY A 1 98 ? 19.873 6.180 -6.751 1.00 87.38 98 GLY A O 1
ATOM 797 N N . ASN A 1 99 ? 21.992 6.590 -7.359 1.00 83.81 99 ASN A N 1
ATOM 798 C CA . ASN A 1 99 ? 21.838 6.243 -8.781 1.00 83.81 99 ASN A CA 1
ATOM 799 C C . ASN A 1 99 ? 20.706 6.992 -9.510 1.00 83.81 99 ASN A C 1
ATOM 801 O O . ASN A 1 99 ? 20.155 6.490 -10.490 1.00 83.81 99 ASN A O 1
ATOM 805 N N . GLY A 1 100 ? 20.349 8.188 -9.035 1.00 88.81 100 GLY A N 1
ATOM 806 C CA . GLY A 1 100 ? 19.245 8.958 -9.599 1.00 88.81 100 GLY A CA 1
ATOM 807 C C . GLY A 1 100 ? 17.871 8.346 -9.316 1.00 88.81 100 GLY A C 1
ATOM 808 O O . GLY A 1 100 ? 16.955 8.556 -10.107 1.00 88.81 100 GLY A O 1
ATOM 809 N N . LEU A 1 101 ? 17.707 7.603 -8.216 1.00 92.25 101 LEU A N 1
ATOM 810 C CA . LEU A 1 101 ? 16.431 7.043 -7.766 1.00 92.25 101 LEU A CA 1
ATOM 811 C C . LEU A 1 101 ? 16.033 7.600 -6.396 1.00 92.25 101 LEU A C 1
ATOM 813 O O . LEU A 1 101 ? 16.873 7.889 -5.547 1.00 92.25 101 LEU A O 1
ATOM 817 N N . SER A 1 102 ? 14.730 7.717 -6.168 1.00 95.31 102 SER A N 1
ATOM 818 C CA . SER A 1 102 ? 14.163 7.980 -4.849 1.00 95.31 102 SER A CA 1
ATOM 819 C C . SER A 1 102 ? 13.207 6.860 -4.456 1.00 95.31 102 SER A C 1
ATOM 821 O O . SER A 1 102 ? 12.457 6.352 -5.290 1.00 95.31 102 SER A O 1
ATOM 823 N N . LEU A 1 103 ? 13.204 6.516 -3.174 1.00 96.81 103 LEU A N 1
ATOM 824 C CA . LEU A 1 103 ? 12.200 5.672 -2.551 1.00 96.81 103 LEU A CA 1
ATOM 825 C C . LEU A 1 103 ? 11.076 6.561 -2.017 1.00 96.81 103 LEU A C 1
ATOM 827 O O . LEU A 1 103 ? 11.307 7.406 -1.151 1.00 96.81 103 LEU A O 1
ATOM 831 N N . GLU A 1 104 ? 9.869 6.378 -2.537 1.00 97.56 104 GLU A N 1
ATOM 832 C CA . GLU A 1 104 ? 8.663 6.968 -1.959 1.00 97.56 104 GLU A CA 1
ATOM 833 C C . GLU A 1 104 ? 8.065 6.010 -0.939 1.00 97.56 104 GLU A C 1
ATOM 835 O O . GLU A 1 104 ? 7.977 4.807 -1.191 1.00 97.56 104 GLU A O 1
ATOM 840 N N . ILE A 1 105 ? 7.665 6.556 0.205 1.00 98.19 105 ILE A N 1
ATOM 841 C CA . ILE A 1 105 ? 7.163 5.820 1.357 1.00 98.19 105 ILE A CA 1
ATOM 842 C C . ILE A 1 105 ? 5.823 6.428 1.752 1.00 98.19 105 ILE A C 1
ATOM 844 O O . ILE A 1 105 ? 5.751 7.576 2.184 1.00 98.19 105 ILE A O 1
ATOM 848 N N . HIS A 1 106 ? 4.771 5.636 1.623 1.00 98.38 106 HIS A N 1
ATOM 849 C CA . HIS A 1 106 ? 3.430 5.951 2.089 1.00 98.38 106 HIS A CA 1
ATOM 850 C C . HIS A 1 106 ? 3.177 5.158 3.367 1.00 98.38 106 HIS A C 1
ATOM 852 O O . HIS A 1 106 ? 3.157 3.925 3.334 1.00 98.38 106 HIS A O 1
ATOM 858 N N . TYR A 1 107 ? 3.045 5.845 4.497 1.00 97.88 107 TYR A N 1
ATOM 859 C CA . TYR A 1 107 ? 3.017 5.228 5.816 1.00 97.88 107 TYR A CA 1
ATOM 860 C C . TYR A 1 107 ? 1.753 5.597 6.587 1.00 97.88 107 TYR A C 1
ATOM 862 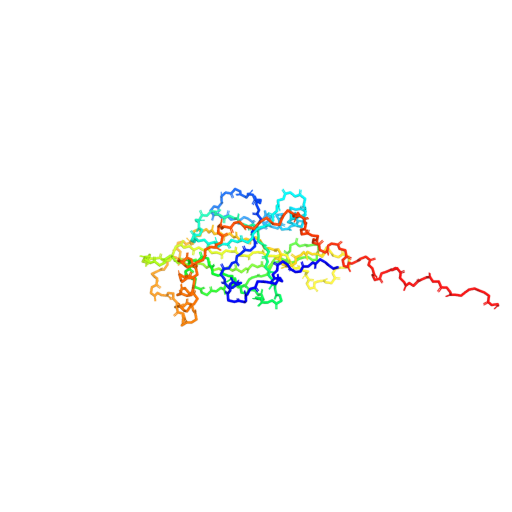O O . TYR A 1 107 ? 1.518 6.764 6.882 1.00 97.88 107 TYR A O 1
ATOM 870 N N . VAL A 1 108 ? 0.975 4.590 6.976 1.00 97.44 108 VAL A N 1
ATOM 871 C CA . VAL A 1 108 ? -0.078 4.733 7.981 1.00 97.44 108 VAL A CA 1
ATOM 872 C C . VAL A 1 108 ? 0.390 4.057 9.264 1.00 97.44 108 VAL A C 1
ATOM 874 O O . VAL A 1 108 ? 0.720 2.871 9.258 1.00 97.44 108 VAL A O 1
ATOM 877 N N . LYS A 1 109 ? 0.423 4.824 10.355 1.00 97.12 109 LYS A N 1
ATOM 878 C CA . LYS A 1 109 ? 0.926 4.397 11.671 1.00 97.12 109 LYS A CA 1
ATOM 879 C C . LYS A 1 109 ? -0.096 3.642 12.511 1.00 97.12 109 LYS A C 1
ATOM 881 O O . LYS A 1 109 ? 0.295 2.809 13.323 1.00 97.12 109 LYS A O 1
ATOM 886 N N . SER A 1 110 ? -1.376 3.938 12.305 1.00 97.12 110 SER A N 1
ATOM 887 C CA . SER A 1 110 ? -2.470 3.437 13.130 1.00 97.12 110 SER A CA 1
ATOM 888 C C . SER A 1 110 ? -3.621 2.993 12.236 1.00 97.12 110 SER A C 1
ATOM 890 O O . SER A 1 110 ? -4.207 3.791 11.502 1.00 97.12 110 SER A O 1
ATOM 892 N N . GLY A 1 111 ? -3.936 1.711 12.304 1.00 97.44 111 GLY A N 1
ATOM 893 C CA . GLY A 1 111 ? -5.071 1.082 11.658 1.00 97.44 111 GLY A CA 1
ATOM 894 C C . GLY A 1 111 ? -5.631 -0.029 12.530 1.00 97.44 111 GLY A C 1
ATOM 895 O O . GLY A 1 111 ? -4.972 -0.507 13.459 1.00 97.44 111 GLY A O 1
ATOM 896 N N . PHE A 1 112 ? -6.872 -0.396 12.248 1.00 97.75 112 PHE A N 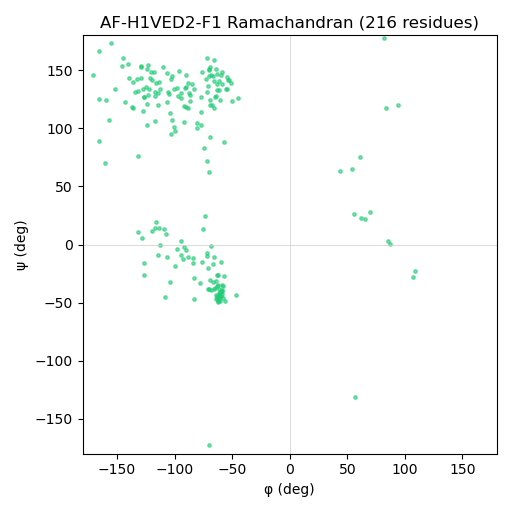1
ATOM 897 C CA . PHE A 1 112 ? -7.620 -1.375 13.020 1.00 97.75 112 PHE A CA 1
ATOM 898 C C . PHE A 1 112 ? -8.549 -2.197 12.134 1.00 97.75 112 PHE A C 1
ATOM 900 O O . PHE A 1 112 ? -9.015 -1.754 11.079 1.00 97.75 112 PHE A O 1
ATOM 907 N N . VAL A 1 113 ? -8.839 -3.403 12.590 1.00 95.88 113 VAL A N 1
ATOM 908 C CA . VAL A 1 113 ? -9.891 -4.258 12.052 1.00 95.88 113 VAL A CA 1
ATOM 909 C C . VAL A 1 113 ? -11.223 -3.887 12.714 1.00 95.88 113 VAL A C 1
ATOM 911 O O . VAL A 1 113 ? -11.263 -3.697 13.931 1.00 95.88 113 VAL A O 1
ATOM 914 N N . PRO A 1 114 ? -12.348 -3.817 11.974 1.00 92.19 114 PRO A N 1
ATOM 915 C CA . PRO A 1 114 ? -13.663 -3.638 12.587 1.00 92.19 114 PRO A CA 1
ATOM 916 C C . PRO A 1 114 ? -13.917 -4.644 13.725 1.00 92.19 114 PRO A C 1
ATOM 918 O O . PRO A 1 114 ? -13.841 -5.854 13.519 1.00 92.19 114 PRO A O 1
ATOM 921 N N . GLY A 1 115 ? -14.217 -4.132 14.922 1.00 92.12 115 GLY A N 1
ATOM 922 C CA . GLY A 1 115 ? -14.381 -4.915 16.155 1.00 92.12 115 GLY A CA 1
ATOM 923 C C . GLY A 1 115 ? -13.250 -4.715 17.171 1.00 92.12 115 GLY A C 1
ATOM 924 O O . GLY A 1 115 ? -13.469 -4.886 18.372 1.00 92.12 115 GLY A O 1
ATOM 925 N N . GLU A 1 116 ? -12.072 -4.281 16.725 1.00 95.75 116 GLU A N 1
ATOM 926 C CA . GLU A 1 116 ? -10.981 -3.905 17.621 1.00 95.75 116 GLU A CA 1
ATOM 927 C C . GLU A 1 116 ? -11.283 -2.605 18.371 1.00 95.75 116 GLU A C 1
ATOM 929 O O . GLU A 1 116 ? -11.985 -1.722 17.881 1.00 95.75 116 GLU A O 1
ATOM 934 N N . GLN A 1 117 ? -10.732 -2.494 19.580 1.00 96.88 117 GLN A N 1
ATOM 935 C CA . GLN A 1 117 ? -10.878 -1.311 20.437 1.00 96.88 117 GLN A CA 1
ATOM 936 C C . GLN A 1 117 ? -9.659 -0.383 20.371 1.00 96.88 117 GLN A C 1
ATOM 938 O O . GLN A 1 117 ? -9.743 0.795 20.718 1.00 96.88 117 GLN A O 1
ATOM 943 N N . VAL A 1 118 ? -8.522 -0.903 19.904 1.00 97.44 118 VAL A N 1
ATOM 944 C CA . VAL A 1 118 ? -7.253 -0.180 19.800 1.00 97.44 118 VAL A CA 1
ATOM 945 C C . VAL A 1 118 ? -6.676 -0.414 18.414 1.00 97.44 118 VAL A C 1
ATOM 947 O O . VAL A 1 118 ? -6.585 -1.554 17.971 1.00 97.44 118 VAL A O 1
ATOM 950 N N . ALA A 1 119 ? -6.260 0.659 17.755 1.00 97.75 119 ALA A N 1
ATOM 951 C CA . ALA A 1 119 ? -5.544 0.591 16.498 1.00 97.75 119 ALA A CA 1
ATOM 952 C C . ALA A 1 119 ? -4.090 0.205 16.740 1.00 97.75 119 ALA A C 1
ATOM 954 O O . ALA A 1 119 ? -3.337 0.945 17.376 1.00 97.75 119 ALA A O 1
ATOM 955 N N . MET A 1 120 ? -3.717 -0.974 16.256 1.00 97.38 120 MET A N 1
ATOM 956 C CA . MET A 1 120 ? -2.408 -1.578 16.501 1.00 97.38 120 MET A CA 1
ATOM 957 C C . MET A 1 120 ? -1.690 -2.023 15.231 1.00 97.38 120 MET A C 1
ATOM 959 O O . MET A 1 120 ? -0.613 -2.608 15.331 1.00 97.38 120 MET A O 1
ATOM 963 N N . HIS A 1 121 ? -2.256 -1.723 14.063 1.00 98.25 121 HIS A N 1
ATOM 964 C CA . HIS A 1 121 ? -1.688 -2.076 12.772 1.00 98.25 121 HIS A CA 1
ATOM 965 C C . HIS A 1 121 ? -1.107 -0.862 12.065 1.00 98.25 121 HIS A C 1
ATOM 967 O O . HIS A 1 121 ? -1.622 0.253 12.138 1.00 98.25 121 HIS A O 1
ATOM 973 N N . ALA A 1 122 ? -0.056 -1.104 11.305 1.00 98.12 122 ALA A N 1
ATOM 974 C CA . ALA A 1 122 ? 0.629 -0.119 10.507 1.00 98.12 122 ALA A CA 1
ATOM 975 C C . ALA A 1 122 ? 0.849 -0.671 9.095 1.00 98.12 122 ALA A C 1
ATOM 977 O O . ALA A 1 122 ? 1.154 -1.850 8.907 1.00 98.12 122 ALA A O 1
ATOM 978 N N . ARG A 1 123 ? 0.718 0.195 8.089 1.00 98.31 123 ARG A N 1
ATOM 979 C CA . ARG A 1 123 ? 0.912 -0.167 6.681 1.00 98.31 123 ARG A CA 1
ATOM 980 C C . ARG A 1 123 ? 1.921 0.760 6.039 1.00 98.31 123 ARG A C 1
ATOM 982 O O . ARG A 1 123 ? 1.756 1.979 6.070 1.00 98.31 123 ARG A O 1
ATOM 989 N N . ARG A 1 124 ? 2.947 0.186 5.416 1.00 98.25 124 ARG A N 1
ATOM 990 C CA . ARG A 1 124 ? 3.949 0.916 4.633 1.00 98.25 124 ARG A CA 1
ATOM 991 C C . ARG A 1 124 ? 3.895 0.462 3.185 1.00 98.25 124 ARG A C 1
ATOM 993 O O . ARG A 1 124 ? 3.974 -0.732 2.913 1.00 98.25 124 ARG A O 1
ATOM 1000 N N . ARG A 1 125 ? 3.784 1.406 2.257 1.00 98.38 125 ARG A N 1
ATOM 1001 C CA . ARG A 1 125 ? 3.866 1.147 0.818 1.00 98.38 125 ARG A CA 1
ATOM 1002 C C . ARG A 1 125 ? 5.065 1.875 0.250 1.00 98.38 125 ARG A C 1
ATOM 1004 O O . ARG A 1 125 ? 5.254 3.062 0.504 1.00 98.38 125 ARG A O 1
ATOM 1011 N N . PHE A 1 126 ? 5.855 1.153 -0.523 1.00 98.38 126 PHE A N 1
ATOM 1012 C CA . PHE A 1 126 ? 7.117 1.626 -1.056 1.00 98.38 126 PHE A CA 1
ATOM 1013 C C . PHE A 1 126 ? 7.127 1.486 -2.565 1.00 98.38 126 PHE A C 1
ATOM 1015 O O . PHE A 1 126 ? 6.781 0.420 -3.072 1.00 98.38 126 PHE A O 1
ATOM 1022 N N . ARG A 1 127 ? 7.599 2.506 -3.276 1.00 97.69 127 ARG A N 1
ATOM 1023 C CA . ARG A 1 127 ? 7.933 2.389 -4.699 1.00 97.69 127 ARG A CA 1
ATOM 1024 C C . ARG A 1 127 ? 9.202 3.152 -5.028 1.00 97.69 127 ARG A C 1
ATOM 1026 O O . ARG A 1 127 ? 9.551 4.121 -4.354 1.00 97.69 127 ARG A O 1
ATOM 1033 N N . LEU A 1 128 ? 9.867 2.729 -6.096 1.00 95.88 128 LEU A N 1
ATOM 1034 C CA . LEU A 1 128 ? 10.979 3.474 -6.669 1.00 95.88 128 LEU A CA 1
ATOM 1035 C C . LEU A 1 128 ? 10.470 4.429 -7.737 1.00 95.88 128 LEU A C 1
ATOM 1037 O O . LEU A 1 128 ? 9.697 4.043 -8.612 1.00 95.88 128 LEU A O 1
ATOM 1041 N N . VAL A 1 129 ? 10.960 5.661 -7.690 1.00 94.44 129 VAL A N 1
ATOM 1042 C CA . VAL A 1 129 ? 10.716 6.687 -8.702 1.00 94.44 129 VAL A CA 1
ATOM 1043 C C . VAL A 1 129 ? 12.045 7.294 -9.150 1.00 94.44 129 VAL A C 1
ATOM 1045 O O . VAL A 1 129 ? 13.006 7.298 -8.376 1.00 94.44 129 VAL A O 1
ATOM 1048 N N . PRO A 1 130 ? 12.140 7.832 -10.376 1.00 91.56 130 PRO A N 1
ATOM 1049 C CA . PRO A 1 130 ? 13.288 8.644 -10.762 1.00 91.56 130 PRO A CA 1
ATOM 1050 C C . PRO A 1 130 ? 13.490 9.813 -9.786 1.00 91.56 130 PRO A C 1
ATOM 1052 O O . PRO A 1 130 ? 12.535 10.506 -9.415 1.00 91.56 130 PRO A O 1
ATOM 1055 N N . SER A 1 131 ? 14.734 10.027 -9.362 1.00 84.38 131 SER A N 1
ATOM 1056 C CA . SER A 1 131 ? 15.124 11.196 -8.577 1.00 84.38 131 SER A CA 1
ATOM 1057 C C . SER A 1 131 ? 15.075 12.451 -9.444 1.00 84.38 131 SER A C 1
ATOM 1059 O O . SER A 1 131 ? 15.277 12.412 -10.658 1.00 84.38 131 SER A O 1
ATOM 1061 N N . GLN A 1 132 ? 14.820 13.587 -8.802 1.00 73.00 132 GLN A N 1
ATOM 1062 C CA . GLN A 1 132 ? 14.812 14.896 -9.456 1.00 73.00 132 GLN A CA 1
ATOM 1063 C C . GLN A 1 132 ? 16.227 15.366 -9.836 1.00 73.00 132 GLN A C 1
ATOM 1065 O O . GLN A 1 132 ? 16.374 16.328 -10.582 1.00 73.00 132 GLN A O 1
ATOM 1070 N N . THR A 1 133 ? 17.273 14.672 -9.374 1.00 65.56 133 THR A N 1
ATOM 1071 C CA . THR A 1 133 ? 18.683 15.074 -9.495 1.00 65.56 133 THR A CA 1
ATOM 1072 C C . THR A 1 133 ? 19.309 14.903 -10.888 1.00 65.56 133 THR A C 1
ATOM 1074 O O . THR A 1 133 ? 20.519 15.027 -11.032 1.00 65.56 133 THR A O 1
ATOM 1077 N N . GLY A 1 134 ? 18.522 14.680 -11.948 1.00 61.97 134 GLY A N 1
ATOM 1078 C CA . GLY A 1 134 ? 18.983 14.856 -13.336 1.00 61.97 134 GLY A CA 1
ATOM 1079 C C . GLY A 1 134 ? 20.140 13.951 -13.785 1.00 61.97 134 GLY A C 1
ATOM 1080 O O . GLY A 1 134 ? 20.852 14.294 -14.728 1.00 61.97 134 GLY A O 1
ATOM 1081 N N . VAL A 1 135 ? 20.350 12.802 -13.132 1.00 74.06 135 VAL A N 1
ATOM 1082 C CA . VAL A 1 135 ? 21.443 11.879 -13.471 1.00 74.06 135 VAL A CA 1
ATOM 1083 C C . VAL A 1 135 ? 21.221 11.281 -14.865 1.00 74.06 135 VAL A C 1
ATOM 1085 O O . VAL A 1 135 ? 20.247 10.566 -15.116 1.00 74.06 135 VAL A O 1
ATOM 1088 N N . MET A 1 136 ? 22.145 11.561 -15.788 1.00 68.38 136 MET A N 1
ATOM 1089 C CA . MET A 1 136 ? 22.122 11.006 -17.142 1.00 68.38 136 MET A CA 1
ATOM 1090 C C . MET A 1 136 ? 22.223 9.473 -17.094 1.00 68.38 136 MET A C 1
ATOM 1092 O O . MET A 1 136 ? 23.083 8.924 -16.413 1.00 68.38 136 MET A O 1
ATOM 1096 N N . ASN A 1 137 ? 21.359 8.780 -17.844 1.00 74.75 137 ASN A N 1
ATOM 1097 C CA . ASN A 1 137 ? 21.249 7.311 -17.886 1.00 74.75 137 ASN A CA 1
ATOM 1098 C C . ASN A 1 137 ? 20.792 6.635 -16.578 1.00 74.75 137 ASN A C 1
ATOM 1100 O O . ASN A 1 137 ? 21.016 5.435 -16.411 1.00 74.75 137 ASN A O 1
ATOM 1104 N N . ALA A 1 138 ? 20.121 7.364 -15.679 1.00 73.12 138 ALA A N 1
ATOM 1105 C CA . ALA A 1 138 ? 19.511 6.760 -14.497 1.00 73.12 138 ALA A CA 1
ATOM 1106 C C . ALA A 1 138 ? 18.574 5.587 -14.870 1.00 73.12 138 ALA A C 1
ATOM 1108 O O . ALA A 1 138 ? 17.840 5.675 -15.871 1.00 73.12 138 ALA A O 1
ATOM 1109 N N . PRO A 1 139 ? 18.561 4.497 -14.073 1.00 77.38 139 PRO A N 1
ATOM 1110 C CA . PRO A 1 139 ? 17.605 3.412 -14.244 1.00 77.38 139 PRO A CA 1
ATOM 1111 C C . PRO A 1 139 ? 16.172 3.953 -14.280 1.00 77.38 139 PRO A C 1
ATOM 1113 O O . PRO A 1 139 ? 15.829 4.873 -13.543 1.00 77.38 139 PRO A O 1
ATOM 1116 N N . GLN A 1 140 ? 15.327 3.385 -15.140 1.00 82.75 140 GLN A N 1
ATOM 1117 C CA . GLN A 1 140 ? 13.901 3.716 -15.185 1.00 82.75 140 GLN A CA 1
ATOM 1118 C C . GLN A 1 140 ? 13.135 2.622 -14.434 1.00 82.75 140 GLN A C 1
ATOM 1120 O O . GLN A 1 140 ? 12.921 1.551 -15.012 1.00 82.75 140 GLN A O 1
ATOM 1125 N N . PRO A 1 141 ? 12.788 2.829 -13.149 1.00 86.00 141 PRO A N 1
ATOM 1126 C CA . PRO A 1 141 ? 12.010 1.856 -12.400 1.00 86.00 141 PRO A CA 1
ATOM 1127 C C . PRO A 1 141 ? 10.581 1.800 -12.948 1.00 86.00 141 PRO A C 1
ATOM 1129 O O . PRO A 1 141 ? 10.059 2.788 -13.470 1.00 86.00 141 PRO A O 1
ATOM 1132 N N . ASP A 1 142 ? 9.926 0.651 -12.794 1.00 88.25 142 ASP A N 1
ATOM 1133 C CA . ASP A 1 142 ? 8.477 0.592 -12.969 1.00 88.25 142 ASP A CA 1
ATOM 1134 C C . ASP A 1 142 ? 7.810 1.183 -11.723 1.00 88.25 142 ASP A C 1
ATOM 1136 O O . ASP A 1 142 ? 7.730 0.542 -10.676 1.00 88.25 142 ASP A O 1
ATOM 1140 N N . ILE A 1 143 ? 7.337 2.422 -11.849 1.00 93.38 143 ILE A N 1
ATOM 1141 C CA . ILE A 1 143 ? 6.695 3.178 -10.766 1.00 93.38 143 ILE A CA 1
ATOM 1142 C C . ILE A 1 143 ? 5.353 2.578 -10.311 1.00 93.38 143 ILE A C 1
ATOM 1144 O O . ILE A 1 143 ? 4.795 3.017 -9.304 1.00 93.38 143 ILE A O 1
ATOM 1148 N N . SER A 1 144 ? 4.819 1.610 -11.063 1.00 94.81 144 SER A N 1
ATOM 1149 C CA . SER A 1 144 ? 3.570 0.908 -10.755 1.00 94.81 144 SER A CA 1
ATOM 1150 C C . SER A 1 144 ? 3.800 -0.311 -9.863 1.00 94.81 144 SER A C 1
ATOM 1152 O O . SER A 1 144 ? 2.825 -0.879 -9.377 1.00 94.81 144 SER A O 1
ATOM 1154 N N . LEU A 1 145 ? 5.054 -0.730 -9.652 1.00 95.94 145 LEU A N 1
ATOM 1155 C CA . LEU A 1 145 ? 5.410 -1.802 -8.725 1.00 95.94 145 LEU A CA 1
ATOM 1156 C C . LEU A 1 145 ? 5.629 -1.238 -7.323 1.00 95.94 145 LEU A C 1
ATOM 1158 O O . LEU A 1 145 ? 6.389 -0.288 -7.126 1.00 95.94 145 LEU A O 1
ATOM 1162 N N . TRP A 1 146 ? 4.989 -1.877 -6.350 1.00 98.06 146 TRP A N 1
ATOM 1163 C CA . TRP A 1 146 ? 5.027 -1.483 -4.951 1.00 98.06 146 TRP A CA 1
ATOM 1164 C C . TRP A 1 146 ? 5.381 -2.665 -4.059 1.00 98.06 146 TRP A C 1
ATOM 1166 O O . TRP A 1 146 ? 4.919 -3.781 -4.285 1.00 98.06 146 TRP A O 1
ATOM 1176 N N . ILE A 1 147 ? 6.150 -2.405 -3.006 1.00 98.31 147 ILE A N 1
ATOM 1177 C CA . ILE A 1 147 ? 6.216 -3.296 -1.848 1.00 98.31 147 ILE A CA 1
ATOM 1178 C C . ILE A 1 147 ? 5.223 -2.774 -0.816 1.00 98.31 147 ILE A C 1
ATOM 1180 O O . ILE A 1 147 ? 5.282 -1.604 -0.446 1.00 98.31 147 ILE A O 1
ATOM 1184 N N . VAL A 1 148 ? 4.323 -3.634 -0.351 1.00 98.44 148 VAL A N 1
ATOM 1185 C CA . VAL A 1 148 ? 3.340 -3.326 0.691 1.00 98.44 148 VAL A CA 1
ATOM 1186 C C . VAL A 1 148 ? 3.656 -4.183 1.906 1.00 98.44 148 VAL A C 1
ATOM 1188 O O . VAL A 1 148 ? 3.661 -5.406 1.818 1.00 98.44 148 VAL A O 1
ATOM 1191 N N . HIS A 1 149 ? 3.938 -3.537 3.030 1.00 98.56 149 HIS A N 1
ATOM 1192 C CA . HIS A 1 149 ? 4.249 -4.169 4.307 1.00 98.56 149 HIS A CA 1
ATOM 1193 C C . HIS A 1 149 ? 3.157 -3.851 5.324 1.00 98.56 149 HIS A C 1
ATOM 1195 O O . HIS A 1 149 ? 2.809 -2.683 5.510 1.00 98.56 149 HIS A O 1
ATOM 1201 N N . TYR A 1 150 ? 2.669 -4.890 5.991 1.00 98.50 150 TYR A N 1
ATOM 1202 C CA . TYR A 1 150 ? 1.801 -4.811 7.158 1.00 98.50 150 TYR A CA 1
ATOM 1203 C C . TYR A 1 150 ? 2.627 -5.164 8.390 1.00 98.50 150 TYR A C 1
ATOM 1205 O O . TYR A 1 150 ? 3.339 -6.166 8.396 1.00 98.50 150 TYR A O 1
ATOM 1213 N N . GLY A 1 151 ? 2.565 -4.355 9.439 1.00 97.75 151 GLY A N 1
ATOM 1214 C CA . GLY A 1 151 ? 3.297 -4.598 10.677 1.00 97.75 151 GLY A CA 1
ATOM 1215 C C . GLY A 1 151 ? 2.626 -3.932 11.870 1.00 97.75 151 GLY A C 1
ATOM 1216 O O . GLY A 1 151 ? 1.692 -3.160 11.685 1.00 97.75 151 GLY A O 1
ATOM 1217 N N . PRO A 1 152 ? 3.114 -4.182 13.091 1.00 97.69 152 PRO A N 1
ATOM 1218 C CA . PRO A 1 152 ? 2.522 -3.592 14.277 1.00 97.69 152 PRO A CA 1
ATOM 1219 C C . PRO A 1 152 ? 2.802 -2.087 14.338 1.00 97.69 152 PRO A C 1
ATOM 1221 O O . PRO A 1 152 ? 3.898 -1.627 13.997 1.00 97.69 152 PRO A O 1
ATOM 1224 N N . SER A 1 153 ? 1.837 -1.331 14.854 1.00 97.06 153 SER A N 1
ATOM 1225 C CA . SER A 1 153 ? 2.035 0.051 15.287 1.00 97.06 153 SER A CA 1
ATOM 1226 C C . SER A 1 153 ? 3.067 0.108 16.409 1.00 97.06 153 SER A C 1
ATOM 1228 O O . SER A 1 153 ? 3.082 -0.726 17.333 1.00 97.06 153 SER A O 1
ATOM 1230 N N . ASP A 1 154 ? 3.910 1.135 16.355 1.00 95.06 154 ASP A N 1
ATOM 1231 C CA . ASP A 1 154 ? 4.821 1.451 17.446 1.00 95.06 154 ASP A CA 1
ATOM 1232 C C . ASP A 1 154 ? 4.014 1.841 18.701 1.00 95.06 154 ASP A C 1
ATOM 1234 O O . ASP A 1 154 ? 2.906 2.361 18.575 1.00 95.06 154 ASP A O 1
ATOM 1238 N N . PRO A 1 155 ? 4.527 1.605 19.926 1.00 94.69 155 PRO A N 1
ATOM 1239 C CA . PRO A 1 155 ? 3.794 1.889 21.162 1.00 94.69 155 PRO A CA 1
ATOM 1240 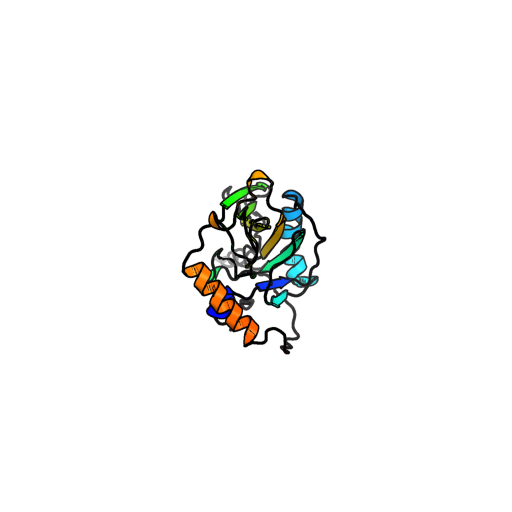C C . PRO A 1 155 ? 3.114 3.269 21.248 1.00 94.69 155 PRO A C 1
ATOM 1242 O O . PRO A 1 155 ? 1.960 3.295 21.667 1.00 94.69 155 PRO A O 1
ATOM 1245 N N . PRO A 1 156 ? 3.745 4.395 20.845 1.00 95.50 156 PRO A N 1
ATOM 1246 C CA . PRO A 1 156 ? 3.086 5.705 20.894 1.00 95.50 156 PRO A CA 1
ATOM 1247 C C . PRO A 1 156 ? 1.970 5.881 19.854 1.00 95.50 156 PRO A C 1
ATOM 1249 O O . PRO A 1 156 ? 1.112 6.738 20.033 1.00 95.50 156 PRO A O 1
ATOM 1252 N N . ASP A 1 157 ? 1.965 5.080 18.789 1.00 96.19 157 ASP A N 1
ATOM 1253 C CA . ASP A 1 157 ? 0.973 5.149 17.713 1.00 96.19 157 ASP A CA 1
ATOM 1254 C C . ASP A 1 157 ? -0.228 4.214 17.966 1.00 96.19 157 ASP A C 1
ATOM 1256 O O . ASP A 1 157 ? -1.176 4.180 17.175 1.00 96.19 157 ASP A O 1
ATOM 1260 N N . ARG A 1 158 ? -0.206 3.451 19.071 1.00 96.31 158 ARG A N 1
ATOM 1261 C CA . ARG A 1 158 ? -1.320 2.599 19.501 1.00 96.31 158 ARG A CA 1
ATOM 1262 C C . ARG A 1 158 ? -2.362 3.438 20.211 1.00 96.31 158 ARG A C 1
ATOM 1264 O O . ARG A 1 158 ? -2.221 3.768 21.387 1.00 96.31 158 ARG A O 1
ATOM 1271 N N . VAL A 1 159 ? -3.417 3.766 19.484 1.00 97.06 159 VAL A N 1
ATOM 1272 C CA . VAL A 1 159 ? -4.464 4.674 19.953 1.00 97.06 159 VAL A CA 1
ATOM 1273 C C . VAL A 1 159 ? -5.823 3.977 19.975 1.00 97.06 159 VAL A C 1
ATOM 1275 O O . VAL A 1 159 ? -6.075 3.100 19.147 1.00 97.06 159 VAL A O 1
ATOM 1278 N N . PRO A 1 160 ? -6.723 4.345 20.899 1.00 97.50 160 PRO A N 1
ATOM 1279 C CA . PRO A 1 160 ? -8.123 3.941 20.837 1.00 97.50 160 PRO A CA 1
ATOM 1280 C C . PRO A 1 160 ? -8.754 4.239 19.467 1.00 97.50 160 PRO A C 1
ATOM 1282 O O . PRO A 1 160 ? -8.517 5.300 18.887 1.00 97.50 160 PRO A O 1
ATOM 1285 N N . VAL A 1 161 ? -9.570 3.317 18.943 1.00 96.81 161 VAL A N 1
ATOM 1286 C CA . VAL A 1 161 ? -10.121 3.424 17.571 1.00 96.81 161 VAL A CA 1
ATOM 1287 C C . VAL A 1 161 ? -11.013 4.648 17.358 1.00 96.81 161 VAL A C 1
ATOM 1289 O O . VAL A 1 161 ? -11.093 5.161 16.247 1.00 96.81 161 VAL A O 1
ATOM 1292 N N . ASN A 1 162 ? -11.639 5.169 18.416 1.00 95.75 162 ASN A N 1
ATOM 1293 C CA . ASN A 1 162 ? -12.453 6.388 18.371 1.00 95.75 162 ASN A CA 1
ATOM 1294 C C . ASN A 1 162 ? -11.638 7.661 18.077 1.00 95.75 162 ASN A C 1
ATOM 1296 O O . ASN A 1 162 ? -12.227 8.676 17.712 1.00 95.75 162 ASN A O 1
ATOM 1300 N N . LEU A 1 163 ? -10.310 7.623 18.227 1.00 95.31 163 LEU A N 1
ATOM 1301 C CA . LEU A 1 163 ? -9.422 8.725 17.847 1.00 95.31 163 LEU A CA 1
ATOM 1302 C C . LEU A 1 163 ? -9.053 8.703 16.359 1.00 95.31 163 LEU A C 1
ATOM 1304 O O . LEU A 1 163 ? -8.494 9.679 15.859 1.00 95.31 163 LEU A O 1
ATOM 1308 N N . ILE A 1 164 ? -9.354 7.616 15.642 1.00 95.19 164 ILE A N 1
ATOM 1309 C CA . ILE A 1 164 ? -9.105 7.523 14.206 1.00 95.19 164 ILE A CA 1
ATOM 1310 C C . ILE A 1 164 ? -10.323 8.072 13.456 1.00 95.19 164 ILE A C 1
ATOM 1312 O O . ILE A 1 164 ? -11.413 7.508 13.565 1.00 95.19 164 ILE A O 1
ATOM 1316 N N . PRO A 1 165 ? -10.169 9.156 12.674 1.00 90.81 165 PRO A N 1
ATOM 1317 C CA . PRO A 1 165 ? -11.279 9.722 11.927 1.00 90.81 165 PRO A CA 1
ATOM 1318 C C . PRO A 1 165 ? -11.720 8.752 10.827 1.00 90.81 165 PRO A C 1
ATOM 1320 O O . PRO A 1 165 ? -10.953 8.425 9.923 1.00 90.81 165 PRO A O 1
ATOM 1323 N N . VAL A 1 166 ? -12.980 8.323 10.884 1.00 92.31 166 VAL A N 1
ATOM 1324 C CA . VAL A 1 166 ? -13.602 7.510 9.834 1.00 92.31 166 VAL A CA 1
ATOM 1325 C C . VAL A 1 166 ? -14.498 8.415 8.996 1.00 92.31 166 VAL A C 1
ATOM 1327 O O . VAL A 1 166 ? -15.551 8.854 9.457 1.00 92.31 166 VAL A O 1
ATOM 1330 N N . SER A 1 167 ? -14.075 8.720 7.769 1.00 92.50 167 SER A N 1
ATOM 1331 C CA . SER A 1 167 ? -14.872 9.524 6.838 1.00 92.50 167 SER A CA 1
ATOM 1332 C C . SER A 1 167 ? -16.081 8.738 6.311 1.00 92.50 167 SER A C 1
ATOM 1334 O O . SER A 1 167 ? -16.096 7.504 6.326 1.00 92.50 167 SER A O 1
ATOM 1336 N N . GLN A 1 168 ? -17.092 9.449 5.796 1.00 93.25 168 GLN A N 1
ATOM 1337 C CA . GLN A 1 168 ? -18.227 8.818 5.104 1.00 93.25 168 GLN A CA 1
ATOM 1338 C C . GLN A 1 168 ? -17.766 7.986 3.898 1.00 93.25 168 GLN A C 1
ATOM 1340 O O . GLN A 1 168 ? -18.312 6.917 3.638 1.00 93.25 168 GLN A O 1
ATOM 1345 N N . GLU A 1 169 ? -16.717 8.437 3.206 1.00 92.25 169 GLU A N 1
ATOM 1346 C CA . GLU A 1 169 ? -16.089 7.690 2.116 1.00 92.25 169 GLU A CA 1
ATOM 1347 C C . GLU A 1 169 ? -15.525 6.351 2.610 1.00 92.25 169 GLU A C 1
ATOM 1349 O O . GLU A 1 169 ? -15.827 5.311 2.030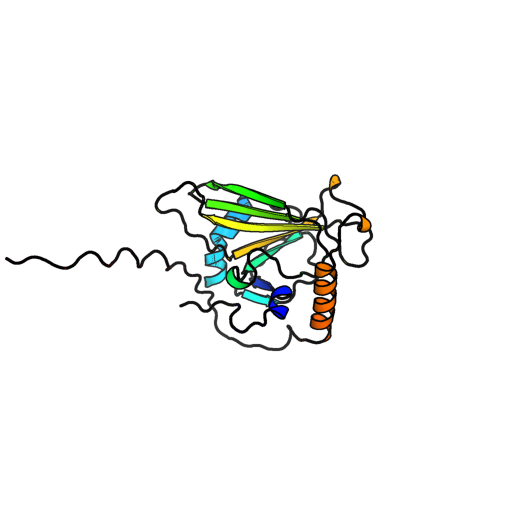 1.00 92.25 169 GLU A O 1
ATOM 1354 N N . THR A 1 170 ? -14.792 6.339 3.728 1.00 92.81 170 THR A N 1
ATOM 1355 C CA . THR A 1 170 ? -14.282 5.095 4.323 1.00 92.81 170 THR A CA 1
ATOM 1356 C C . THR A 1 170 ? -15.422 4.151 4.708 1.00 92.81 170 THR A C 1
ATOM 1358 O O . THR A 1 170 ? -15.336 2.951 4.452 1.00 92.81 170 THR A O 1
ATOM 1361 N N . GLN A 1 171 ? -16.515 4.669 5.276 1.00 93.56 171 GLN A N 1
ATOM 1362 C CA . GLN A 1 171 ? -17.694 3.853 5.596 1.00 93.56 171 GLN A CA 1
ATOM 1363 C C . GLN A 1 171 ? -18.314 3.235 4.337 1.00 93.56 171 GLN A C 1
ATOM 1365 O O . GLN A 1 171 ? -18.624 2.043 4.330 1.00 93.56 171 GLN A O 1
ATOM 1370 N N . HIS A 1 172 ? -18.444 4.016 3.263 1.00 94.19 172 HIS A N 1
ATOM 1371 C CA . HIS A 1 172 ? -18.966 3.544 1.984 1.00 94.19 172 HIS A CA 1
ATOM 1372 C C . HIS A 1 172 ? -18.060 2.482 1.344 1.00 94.19 172 HIS A C 1
ATOM 1374 O O . HIS A 1 172 ? -18.552 1.440 0.910 1.00 94.19 172 HIS A O 1
ATOM 1380 N N . ILE A 1 173 ? -16.740 2.690 1.355 1.00 93.88 173 ILE A N 1
ATOM 1381 C CA . ILE A 1 173 ? -15.749 1.713 0.878 1.00 93.88 173 ILE A CA 1
ATOM 1382 C C . ILE A 1 173 ? -15.885 0.396 1.650 1.00 93.88 173 ILE A C 1
ATOM 1384 O O . ILE A 1 173 ? -15.919 -0.674 1.044 1.00 93.88 173 ILE A O 1
ATOM 1388 N N . MET A 1 174 ? -15.998 0.452 2.979 1.00 93.88 174 MET A N 1
ATOM 1389 C CA . MET A 1 174 ? -16.125 -0.752 3.805 1.00 93.88 174 MET A CA 1
ATOM 1390 C C . MET A 1 174 ? -17.465 -1.471 3.593 1.00 93.88 174 MET A C 1
ATOM 1392 O O . MET A 1 174 ? -17.491 -2.700 3.522 1.00 93.88 174 MET A O 1
ATOM 1396 N N . ALA A 1 175 ? -18.568 -0.734 3.438 1.00 93.19 175 ALA A N 1
ATOM 1397 C CA . ALA A 1 175 ? -19.876 -1.314 3.132 1.00 93.19 175 ALA A CA 1
ATOM 1398 C C . ALA A 1 175 ? -19.885 -2.010 1.759 1.00 93.19 175 ALA A C 1
ATOM 1400 O O . ALA A 1 175 ? -20.307 -3.163 1.652 1.00 93.19 175 ALA A O 1
ATOM 1401 N N . THR A 1 176 ? -19.350 -1.339 0.736 1.00 92.50 176 THR A N 1
ATOM 1402 C CA . THR A 1 176 ? -19.233 -1.867 -0.633 1.00 92.50 176 THR A CA 1
ATOM 1403 C C . THR A 1 176 ? -18.359 -3.111 -0.664 1.00 92.50 176 THR A C 1
ATOM 1405 O O . THR A 1 176 ? -18.747 -4.139 -1.214 1.00 92.50 176 THR A O 1
ATOM 1408 N N . ARG A 1 177 ? -17.214 -3.075 0.024 1.00 90.81 177 ARG A N 1
ATOM 1409 C CA . ARG A 1 177 ? -16.332 -4.234 0.157 1.00 90.81 177 ARG A CA 1
ATOM 1410 C C . ARG A 1 177 ? -17.058 -5.442 0.752 1.00 90.81 177 ARG A C 1
ATOM 1412 O O . ARG A 1 177 ? -16.958 -6.531 0.193 1.00 90.81 177 ARG A O 1
ATOM 1419 N N . ASN A 1 178 ? -17.781 -5.257 1.858 1.00 89.38 178 ASN A N 1
ATOM 1420 C CA . ASN A 1 178 ? -18.528 -6.342 2.499 1.00 89.38 178 ASN A CA 1
ATOM 1421 C C . ASN A 1 178 ? -19.575 -6.933 1.543 1.00 89.38 178 ASN A C 1
ATOM 1423 O O . ASN A 1 178 ? -19.735 -8.151 1.478 1.00 89.38 178 ASN A O 1
ATOM 1427 N N . HIS A 1 179 ? -20.256 -6.088 0.764 1.00 88.50 179 HIS A N 1
ATOM 1428 C CA . HIS A 1 179 ? -21.186 -6.542 -0.266 1.00 88.50 179 HIS A CA 1
ATOM 1429 C C . HIS A 1 179 ? -20.476 -7.369 -1.352 1.00 88.50 179 HIS A C 1
ATOM 1431 O O . HIS A 1 179 ? -20.883 -8.497 -1.623 1.00 88.50 179 HIS A O 1
ATOM 1437 N N . LEU A 1 180 ? -19.368 -6.872 -1.911 1.00 84.94 180 LEU A N 1
ATOM 1438 C CA . LEU A 1 180 ? -18.600 -7.586 -2.937 1.00 84.94 180 LEU A CA 1
ATOM 1439 C C . LEU A 1 180 ? -18.072 -8.935 -2.430 1.00 84.94 180 LEU A C 1
ATOM 1441 O O . LEU A 1 180 ? -18.217 -9.943 -3.117 1.00 84.94 180 LEU A O 1
ATOM 1445 N N . GLN A 1 181 ? -17.530 -8.984 -1.209 1.00 80.12 181 GLN A N 1
ATOM 1446 C CA . GLN A 1 181 ? -17.038 -10.227 -0.607 1.00 80.12 181 GLN A CA 1
ATOM 1447 C C . GLN A 1 181 ? -18.156 -11.261 -0.390 1.00 80.12 181 GLN A C 1
ATOM 1449 O O . GLN A 1 181 ? -17.914 -12.456 -0.570 1.00 80.12 181 GLN A O 1
ATOM 1454 N N . ASN A 1 182 ? -19.367 -10.818 -0.037 1.00 77.75 182 ASN A N 1
ATOM 1455 C CA . ASN A 1 182 ? -20.514 -11.699 0.202 1.00 77.75 182 ASN A CA 1
ATOM 1456 C C . ASN A 1 182 ? -21.180 -12.195 -1.093 1.00 77.75 182 ASN A C 1
ATOM 1458 O O . ASN A 1 182 ? -21.695 -13.312 -1.117 1.00 77.75 182 ASN A O 1
ATOM 1462 N N . HIS A 1 183 ? -21.189 -11.384 -2.157 1.00 65.44 183 HIS A N 1
ATOM 1463 C CA . HIS A 1 183 ? -21.962 -11.650 -3.378 1.00 65.44 183 HIS A CA 1
ATOM 1464 C C . HIS A 1 183 ? -21.133 -12.094 -4.598 1.00 65.44 183 HIS A C 1
ATOM 1466 O O . HIS A 1 183 ? -21.718 -12.561 -5.574 1.00 65.44 183 HIS A O 1
ATOM 1472 N N . GLY A 1 184 ? -19.799 -12.005 -4.575 1.00 57.22 184 GLY A N 1
ATOM 1473 C CA . GLY A 1 184 ? -18.963 -12.356 -5.730 1.00 57.22 184 GLY A CA 1
ATOM 1474 C C . GLY A 1 184 ? -17.528 -12.717 -5.344 1.00 57.22 184 GLY A C 1
ATOM 1475 O O . GLY A 1 184 ? -16.736 -11.878 -4.942 1.00 57.22 184 GLY A O 1
ATOM 1476 N N . VAL A 1 185 ? -17.144 -13.993 -5.400 1.00 50.25 185 VAL A N 1
ATOM 1477 C CA . VAL A 1 185 ? -16.520 -14.607 -6.590 1.00 50.25 185 VAL A CA 1
ATOM 1478 C C . VAL A 1 185 ? -15.282 -13.843 -7.098 1.00 50.25 185 VAL A C 1
ATOM 1480 O O . VAL A 1 185 ? -15.233 -13.380 -8.228 1.00 50.25 185 VAL A O 1
ATOM 1483 N N . PHE A 1 186 ? -14.214 -13.794 -6.296 1.00 49.34 186 PHE A N 1
ATOM 1484 C CA . PHE A 1 186 ? -12.854 -13.731 -6.861 1.00 49.34 186 PHE A CA 1
ATOM 1485 C C . PHE A 1 186 ? -12.236 -15.137 -7.023 1.00 49.34 186 PHE A C 1
ATOM 1487 O O . PHE A 1 186 ? -11.228 -15.336 -7.692 1.00 49.34 186 PHE A O 1
ATOM 1494 N N . ARG A 1 187 ? -12.853 -16.165 -6.420 1.00 43.44 187 ARG A N 1
ATOM 1495 C CA . ARG A 1 187 ? -12.252 -17.503 -6.298 1.00 43.44 187 ARG A CA 1
ATOM 1496 C C . ARG A 1 187 ? -12.650 -18.501 -7.394 1.00 43.44 187 ARG A C 1
ATOM 1498 O O . ARG A 1 187 ? -12.044 -19.567 -7.466 1.00 43.44 187 ARG A O 1
ATOM 1505 N N . SER A 1 188 ? -13.614 -18.202 -8.270 1.00 36.47 188 SER A N 1
ATOM 1506 C CA . SER A 1 188 ? -13.966 -19.135 -9.348 1.00 36.47 188 SER A CA 1
ATOM 1507 C C . SER A 1 188 ? -13.350 -18.727 -10.685 1.00 36.47 188 SER A C 1
ATOM 1509 O O . SER A 1 188 ? -13.896 -17.912 -11.418 1.00 36.47 188 SER A O 1
ATOM 1511 N N . ARG A 1 189 ? -12.261 -19.422 -11.028 1.00 35.69 189 ARG A N 1
ATOM 1512 C CA . ARG A 1 189 ? -12.046 -19.940 -12.383 1.00 35.69 189 ARG A CA 1
ATOM 1513 C C . ARG A 1 189 ? -11.967 -18.876 -13.483 1.00 35.69 189 ARG A C 1
ATOM 1515 O O . ARG A 1 189 ? -12.843 -18.794 -14.333 1.00 35.69 189 ARG A O 1
ATOM 1522 N N . TRP A 1 190 ? -10.833 -18.186 -13.545 1.00 35.31 190 TRP A N 1
ATOM 1523 C CA . TRP A 1 190 ? -10.357 -17.624 -14.805 1.00 35.31 190 TRP A CA 1
ATOM 1524 C C . TRP A 1 190 ? -9.018 -18.269 -15.176 1.00 35.31 190 TRP A C 1
ATOM 1526 O O . TRP A 1 190 ? -8.006 -17.982 -14.537 1.00 35.31 190 TRP A O 1
ATOM 1536 N N . PRO A 1 191 ? -8.968 -19.174 -16.170 1.00 34.78 191 PRO A N 1
ATOM 1537 C CA . PRO A 1 191 ? -7.720 -19.475 -16.829 1.00 34.78 191 PRO A CA 1
ATOM 1538 C C . PRO A 1 191 ? -7.499 -18.358 -17.853 1.00 34.78 191 PRO A C 1
ATOM 1540 O O . PRO A 1 191 ? -8.112 -18.357 -18.915 1.00 34.78 191 PRO A O 1
ATOM 1543 N N . ILE A 1 192 ? -6.593 -17.424 -17.575 1.00 41.59 192 ILE A N 1
ATOM 1544 C CA . ILE A 1 192 ? -5.745 -16.950 -18.670 1.00 41.59 192 ILE A CA 1
ATOM 1545 C C . ILE A 1 192 ? -4.406 -17.639 -18.454 1.00 41.59 192 ILE A C 1
ATOM 1547 O O . ILE A 1 192 ? -3.586 -17.159 -17.670 1.00 41.59 192 ILE A O 1
ATOM 1551 N N . PRO A 1 193 ? -4.156 -18.784 -19.108 1.00 36.09 193 PRO A N 1
ATOM 1552 C CA . PRO A 1 193 ? -2.791 -19.193 -19.319 1.00 36.09 193 PRO A CA 1
ATOM 1553 C C . PRO A 1 193 ? -2.223 -18.198 -20.325 1.00 36.09 193 PRO A C 1
ATOM 1555 O O . PRO A 1 193 ? -2.415 -18.387 -21.516 1.00 36.09 193 PRO A O 1
ATOM 1558 N N . GLN A 1 194 ? -1.594 -17.126 -19.840 1.00 36.62 194 GLN A N 1
ATOM 1559 C CA . GLN A 1 194 ? -0.314 -16.620 -20.339 1.00 36.62 194 GLN A CA 1
ATOM 1560 C C . GLN A 1 194 ? 0.338 -15.741 -19.253 1.00 36.62 194 GLN A C 1
ATOM 1562 O O . GLN A 1 194 ? -0.266 -14.753 -18.831 1.00 36.62 194 GLN A O 1
ATOM 1567 N N . PRO A 1 195 ? 1.587 -16.027 -18.831 1.00 43.66 195 PRO A N 1
ATOM 1568 C CA . PRO A 1 195 ? 2.467 -14.960 -18.368 1.00 43.66 195 PRO A CA 1
ATOM 1569 C C . PRO A 1 195 ? 2.681 -14.055 -19.598 1.00 43.66 195 PRO A C 1
ATOM 1571 O O . PRO A 1 195 ? 2.641 -14.504 -20.737 1.00 43.66 195 PRO A O 1
ATOM 1574 N N . VAL A 1 196 ? 2.833 -12.751 -19.496 1.00 41.03 196 VAL A N 1
ATOM 1575 C CA . VAL A 1 196 ? 4.004 -12.092 -18.947 1.00 41.03 196 VAL A CA 1
ATOM 1576 C C . VAL A 1 196 ? 3.535 -10.660 -18.720 1.00 41.03 196 VAL A C 1
ATOM 1578 O O . VAL A 1 196 ? 3.107 -10.000 -19.673 1.00 41.03 196 VAL A O 1
ATOM 1581 N N . LEU A 1 197 ? 3.679 -10.139 -17.501 1.00 41.31 197 LEU A N 1
ATOM 1582 C CA . LEU A 1 197 ? 3.925 -8.712 -17.343 1.00 41.31 197 LEU A CA 1
ATOM 1583 C C . LEU A 1 197 ? 5.202 -8.451 -18.158 1.00 41.31 197 LEU A C 1
ATOM 1585 O O . LEU A 1 197 ? 6.316 -8.597 -17.660 1.00 41.31 197 LEU A O 1
ATOM 1589 N N . LYS A 1 198 ? 5.084 -8.154 -19.463 1.00 41.69 198 LYS A N 1
ATOM 1590 C CA . LYS A 1 198 ? 6.186 -7.566 -20.228 1.00 41.69 198 LYS A CA 1
ATOM 1591 C C . LYS A 1 198 ? 6.266 -6.139 -19.716 1.00 41.69 198 LYS A C 1
ATOM 1593 O O . LYS A 1 198 ? 5.845 -5.212 -20.404 1.00 41.69 198 LYS A O 1
ATOM 1598 N N . VAL A 1 199 ? 6.751 -5.994 -18.478 1.00 37.66 199 VAL A N 1
ATOM 1599 C CA . VAL A 1 199 ? 7.144 -4.718 -17.898 1.00 37.66 199 VAL A CA 1
ATOM 1600 C C . VAL A 1 199 ? 7.937 -4.020 -18.983 1.00 37.66 199 VAL A C 1
ATOM 1602 O O . VAL A 1 199 ? 8.844 -4.606 -19.587 1.00 37.66 199 VAL A O 1
ATOM 1605 N N . ALA A 1 200 ? 7.523 -2.800 -19.295 1.00 37.16 200 ALA A N 1
ATOM 1606 C CA . ALA A 1 200 ? 8.077 -1.992 -20.356 1.00 37.16 200 ALA A CA 1
ATOM 1607 C C . ALA A 1 200 ? 9.502 -1.524 -20.007 1.00 37.16 200 ALA A C 1
ATOM 1609 O O . ALA A 1 200 ? 9.792 -0.336 -20.012 1.00 37.16 200 ALA A O 1
ATOM 1610 N N . ALA A 1 201 ? 10.448 -2.448 -19.841 1.00 37.28 201 ALA A N 1
ATOM 1611 C CA . ALA A 1 201 ? 11.885 -2.183 -19.870 1.00 37.28 201 ALA A CA 1
ATOM 1612 C C . ALA A 1 201 ? 12.392 -1.915 -21.310 1.00 37.28 201 ALA A C 1
ATOM 1614 O O . ALA A 1 201 ? 13.558 -2.129 -21.632 1.00 37.28 201 ALA A O 1
ATOM 1615 N N . ALA A 1 202 ? 11.509 -1.460 -22.208 1.00 33.69 202 ALA A N 1
ATOM 1616 C CA . ALA A 1 202 ? 11.804 -1.179 -23.611 1.00 33.69 202 ALA A CA 1
ATOM 1617 C C . ALA A 1 202 ? 11.285 0.189 -24.091 1.00 33.69 202 ALA A C 1
ATOM 1619 O O . ALA A 1 202 ? 11.341 0.468 -25.289 1.00 33.69 202 ALA A O 1
ATOM 1620 N N . ALA A 1 203 ? 10.826 1.072 -23.194 1.00 37.44 203 ALA A N 1
ATOM 1621 C CA . ALA A 1 203 ? 10.443 2.431 -23.585 1.00 37.44 203 ALA A CA 1
ATOM 1622 C C . ALA A 1 203 ? 11.651 3.363 -23.834 1.00 37.44 203 ALA A C 1
ATOM 1624 O O . ALA A 1 203 ? 11.492 4.379 -24.503 1.00 37.44 203 ALA A O 1
ATOM 1625 N N . ASN A 1 204 ? 12.871 3.007 -23.397 1.00 35.72 204 ASN A N 1
ATOM 1626 C CA . ASN A 1 204 ? 14.031 3.913 -23.473 1.00 35.72 204 ASN A CA 1
ATOM 1627 C C . ASN A 1 204 ? 15.122 3.541 -24.504 1.00 35.72 204 ASN A C 1
ATOM 1629 O O . ASN A 1 204 ? 16.214 4.096 -24.478 1.00 35.72 204 ASN A O 1
ATOM 1633 N N . LYS A 1 205 ? 14.861 2.617 -25.445 1.00 36.38 205 LYS A N 1
ATOM 1634 C CA . LYS A 1 205 ? 15.817 2.292 -26.536 1.00 36.38 205 LYS A CA 1
ATOM 1635 C C . LYS A 1 205 ? 15.370 2.692 -27.946 1.00 36.38 205 LYS A C 1
ATOM 1637 O O . LYS A 1 205 ? 16.131 2.509 -28.892 1.00 36.38 205 LYS A O 1
ATOM 1642 N N . ARG A 1 206 ? 14.179 3.280 -28.119 1.00 36.00 206 ARG A N 1
ATOM 1643 C CA . ARG A 1 206 ? 13.652 3.669 -29.447 1.00 36.00 206 ARG A CA 1
ATOM 1644 C C . ARG A 1 206 ? 13.626 5.173 -29.745 1.00 36.00 206 ARG A C 1
ATOM 1646 O O . ARG A 1 206 ? 13.119 5.549 -30.793 1.00 36.00 206 ARG A O 1
ATOM 1653 N N . ARG A 1 207 ? 14.234 6.028 -28.910 1.00 40.69 207 ARG A N 1
ATOM 1654 C CA . ARG A 1 207 ? 14.456 7.454 -29.247 1.00 40.69 207 ARG A CA 1
ATOM 1655 C C . ARG A 1 207 ? 15.855 7.797 -29.782 1.00 40.69 207 ARG A C 1
ATOM 1657 O O . ARG A 1 207 ? 16.043 8.910 -30.248 1.00 40.69 207 ARG A O 1
ATOM 1664 N N . HIS A 1 208 ? 16.792 6.844 -29.834 1.00 41.41 208 HIS A N 1
ATOM 1665 C CA . HIS A 1 208 ? 18.157 7.086 -30.343 1.00 41.41 208 HIS A CA 1
ATOM 1666 C C . HIS A 1 208 ? 18.528 6.355 -31.646 1.00 41.41 208 HIS A C 1
ATOM 1668 O O . HIS A 1 208 ? 19.697 6.330 -32.013 1.00 41.41 208 HIS A O 1
ATOM 1674 N N . ARG A 1 209 ? 17.566 5.787 -32.391 1.00 41.62 209 ARG A N 1
ATOM 1675 C CA . ARG A 1 209 ? 17.855 5.110 -33.677 1.00 41.62 209 ARG A CA 1
ATOM 1676 C C . ARG A 1 209 ? 17.238 5.734 -34.933 1.00 41.62 209 ARG A C 1
ATOM 1678 O O . ARG A 1 209 ? 17.231 5.094 -35.974 1.00 41.62 209 ARG A O 1
ATOM 1685 N N . HIS A 1 210 ? 16.833 7.001 -34.878 1.00 40.75 210 HIS A N 1
ATOM 1686 C CA . HIS A 1 210 ? 16.568 7.789 -36.087 1.00 40.75 210 HIS A CA 1
ATOM 1687 C C . HIS A 1 210 ? 17.253 9.153 -36.019 1.00 40.75 210 HIS A C 1
ATOM 1689 O O . HIS A 1 210 ? 16.616 10.166 -35.771 1.00 40.75 210 HIS A O 1
ATOM 1695 N N . ARG A 1 211 ? 18.571 9.155 -36.237 1.00 41.84 211 ARG A N 1
ATOM 1696 C CA . ARG A 1 211 ? 19.339 10.260 -36.837 1.00 41.84 211 ARG A CA 1
ATOM 1697 C C . ARG A 1 211 ? 20.662 9.691 -37.352 1.00 41.84 211 ARG A C 1
ATOM 1699 O O . ARG A 1 211 ? 21.700 9.886 -36.749 1.00 41.84 211 ARG A O 1
ATOM 1706 N N . HIS A 1 212 ? 20.589 8.892 -38.410 1.00 44.81 212 HIS A N 1
ATOM 1707 C CA . HIS A 1 212 ? 21.700 8.646 -39.334 1.00 44.81 212 HIS A CA 1
ATOM 1708 C C . HIS A 1 212 ? 21.120 7.972 -40.577 1.00 44.81 212 HIS A C 1
ATOM 1710 O O . HIS A 1 212 ? 20.984 6.755 -40.625 1.00 44.81 212 HIS A O 1
ATOM 1716 N N . SER A 1 213 ? 20.695 8.783 -41.542 1.00 37.88 213 SER A N 1
ATOM 1717 C CA . SER A 1 213 ? 20.926 8.536 -42.966 1.00 37.88 213 SER A CA 1
ATOM 1718 C C . SER A 1 213 ? 20.513 9.775 -43.761 1.00 37.88 213 SER A C 1
ATOM 1720 O O . SER A 1 213 ? 19.543 10.435 -43.388 1.00 37.88 213 SER A O 1
ATOM 1722 N N . SER A 1 214 ? 21.250 10.025 -44.845 1.00 35.66 214 SER A N 1
ATOM 1723 C CA . SER A 1 214 ? 21.195 11.158 -45.786 1.00 35.66 214 SER A CA 1
ATOM 1724 C C . SER A 1 214 ? 21.984 12.381 -45.279 1.00 35.66 214 SER A C 1
ATOM 1726 O O . SER A 1 214 ? 21.665 12.927 -44.233 1.00 35.66 214 SER A O 1
ATOM 1728 N N . ILE A 1 215 ? 23.043 12.872 -45.934 1.00 37.09 215 ILE A N 1
ATOM 1729 C CA . ILE A 1 215 ? 23.317 12.953 -47.378 1.00 37.09 215 ILE A CA 1
ATOM 1730 C C . ILE A 1 215 ? 24.843 12.928 -47.628 1.00 37.09 215 ILE A C 1
ATOM 1732 O O . ILE A 1 215 ? 25.596 13.671 -47.005 1.00 37.09 215 ILE A O 1
ATOM 1736 N N . SER A 1 216 ? 25.282 12.108 -48.585 1.00 39.41 216 SER A N 1
ATOM 1737 C CA . SER A 1 216 ? 26.473 12.345 -49.417 1.00 39.41 216 SER A CA 1
ATOM 1738 C C . SER A 1 216 ? 26.026 12.306 -50.882 1.00 39.41 216 SER A C 1
ATOM 1740 O O . SER A 1 216 ? 25.094 11.556 -51.188 1.00 39.41 216 SER A O 1
ATOM 1742 N N . ARG A 1 217 ? 26.742 13.043 -51.751 1.00 41.38 217 ARG A N 1
ATOM 1743 C CA . ARG A 1 217 ? 26.443 13.488 -53.140 1.00 41.38 217 ARG A CA 1
ATOM 1744 C C . ARG A 1 217 ? 25.813 14.891 -53.130 1.00 41.38 217 ARG A C 1
ATOM 1746 O O . ARG A 1 217 ? 24.776 15.059 -52.503 1.00 41.38 217 ARG A O 1
ATOM 1753 N N . LEU A 1 218 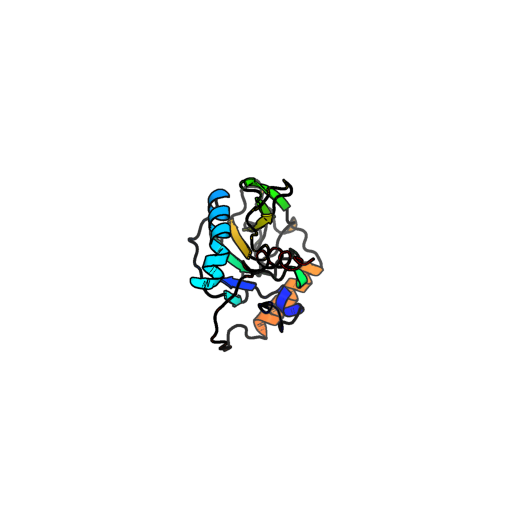? 26.376 15.930 -53.745 1.00 39.91 218 LEU A N 1
ATOM 1754 C CA . LEU A 1 218 ? 27.415 16.088 -54.776 1.00 39.91 218 LEU A CA 1
ATOM 1755 C C . LEU A 1 218 ? 28.418 17.165 -54.347 1.00 39.91 218 LEU A C 1
ATOM 1757 O O . LEU A 1 218 ? 27.993 18.070 -53.597 1.00 39.91 218 LEU A O 1
#

Foldseek 3Di:
DQDDPCVPPDLLVLLFKWWWWPDFDWFDQDDDPVRQVVCQVCVQVCQFPNTDIDIDGQAPDDARGKIKTFHPCVSQNPRHRDNQKAFADWDWDWADPDLQKIKIKTKTQFIGHPPDFKTWKMKIKIHICGHPPPDPPRDHGPRRIIMIHMHTHDPVSTGTPVPGDQDPVNVVSNVSNVVCVVPDDPPDDDDPPDDDPPPCPPPPPPPPPPDDDDDDDD

pLDDT: mean 83.3, std 20.49, range [33.69, 98.56]

Organism: Colletotrichum higginsianum (strain IMI 349063) (NCBI:txid759273)

Sequence (218 aa):
MAQDPSDGIDQELLNHAHLISANHYADQARVDLNQVTKWLMAAPQVAKDKAPFFWTYLDRPRDGQVYLTWQPLKRLGTNFASDGMIWGPEQYHRQDVGNGLSLEIHYVKSGFVPGEQVAMHARRRFRLVPSQTGVMNAPQPDISLWIVHYGPSDPPDRVPVNLIPVSQETQHIMATRNHLQNHGVFRSRWPIPQPVLKVAAAANKRRHRHRHSSISRL

Secondary structure (DSSP, 8-state):
-PPPTTTT--HHHHTT-EEEESPPPPP-SS--HHHHHHHHHHHHHIIIII--EEEE---SPPTT-EEEEE--HHHHTTPPPP-SSEE-PPEEEEEEEETTEEEEEEEEEEEE-TT-SEE-EEEEEEEEEE-TT--TT-----TTEEEEEEEEPPGGG-EEGGGS---HHHHHHHHHHHHHHHH--SSS------------TTTTSSSSSSS-------

InterPro domains:
  IPR013859 SWI/SNF and RSC complexes subunit Ssr4, N-terminal [PF08549] (3-186)

Nearest PDB structures (foldseek):
  1cg9-assembly1_A  TM=3.533E-01  e=4.741E-01  Homo sapiens
  3bze-assembly3_E  TM=3.356E-01  e=9.840E-01  Homo sapiens
  5xmm-assembly1_A  TM=3.487E-01  e=1.378E+00  Felis catus
  6j2h-assembly2_D  TM=3.038E-01  e=9.303E-01  Pteropus alecto
  3vh8-assembly2_D  TM=3.492E-01  e=1.458E+00  Homo sapiens

Radius of gyration: 20.15 Å; Cα contacts (8 Å, |Δi|>4): 373; chains: 1; bounding box: 49×36×76 Å

Mean predicted aligned error: 9.29 Å